Protein AF-A0A8T7EKP9-F1 (afdb_monomer_lite)

Sequence (252 aa):
MTDEQGCKALISRLTRRPFIAFDILFAANFPETIFYLAELNAEDYDANQAALTSTCGVSITLDRETRTYYGNNAMSHVAGHVGQITADQQAQYEALGYSAGDLIGQGGVERMFERALAGTPERTLRITEPGGVVLREFSSIGGSAPTPVQMTIDRELQLVVAQAMADAYDFAYPTWGSRRFPAMARRSYWMSKPAKSSRWSAFRCSTHCCSTRPRLSRRAASSRFSRSAPTRANRSSTMPHSHGIRRDRCTS

Foldseek 3Di:
DAALLLLLVLVCVQLVAFSVVSVVVPVVDDPPDDDDRDDGDPVSCVVCVVVCCRHVVDDDDDDDPADDDPLNCLCCQAQPGKDFQDPVRQVVVVVQVDDRGDIAGPHHPRNVCRCQQVWFDKDWDFDADPVRDTPDTDDIDDTGDRHDDDDPDDPVVSSVVSSVVSVVLNVCCVPPSPPDDDDPDPPDDDDDDDDDDDDDDDDDDDDDDDDDDDDDDDDDDDDDDDDDDDDDDDDDDDDDDDDDDDDDDDDD

Radius of gyration: 33.34 Å; chains: 1; bounding box: 57×78×110 Å

Structure (mmCIF, N/CA/C/O backbone):
data_AF-A0A8T7EKP9-F1
#
_entry.id   AF-A0A8T7EKP9-F1
#
loop_
_atom_site.group_PDB
_atom_site.id
_atom_site.type_symbol
_atom_site.label_atom_id
_atom_site.label_alt_id
_atom_site.label_comp_id
_atom_site.label_asym_id
_atom_site.label_entity_id
_atom_site.label_seq_id
_atom_site.pdbx_PDB_ins_code
_atom_site.Cartn_x
_atom_site.Cartn_y
_atom_site.Cartn_z
_atom_site.occupancy
_atom_site.B_iso_or_equiv
_atom_site.auth_seq_id
_atom_site.auth_comp_id
_atom_site.auth_asym_id
_atom_site.auth_atom_id
_atom_site.pdbx_PDB_model_num
ATOM 1 N N . MET A 1 1 ? 31.081 4.960 -4.971 1.00 48.06 1 MET A N 1
ATOM 2 C CA . MET A 1 1 ? 30.413 5.894 -5.900 1.00 48.06 1 MET A CA 1
ATOM 3 C C . MET A 1 1 ? 29.107 5.225 -6.266 1.00 48.06 1 MET A C 1
ATOM 5 O O . MET A 1 1 ? 29.167 4.126 -6.799 1.00 48.06 1 MET A O 1
ATOM 9 N N . THR A 1 2 ? 27.972 5.776 -5.848 1.00 69.00 2 THR A N 1
ATOM 10 C CA . THR A 1 2 ? 26.657 5.222 -6.191 1.00 69.00 2 THR A CA 1
ATOM 11 C C . THR A 1 2 ? 26.423 5.406 -7.689 1.00 69.00 2 THR A C 1
ATOM 13 O O . THR A 1 2 ? 26.731 6.460 -8.247 1.00 69.00 2 THR A O 1
ATOM 16 N N . ASP A 1 3 ? 25.952 4.358 -8.357 1.00 86.44 3 ASP A N 1
ATOM 17 C CA . ASP A 1 3 ? 25.576 4.422 -9.768 1.00 86.44 3 ASP A CA 1
ATOM 18 C C . ASP A 1 3 ? 24.118 4.878 -9.842 1.00 86.44 3 ASP A C 1
ATOM 20 O O . ASP A 1 3 ? 23.195 4.094 -9.625 1.00 86.44 3 ASP A O 1
ATOM 24 N N . GLU A 1 4 ? 23.910 6.167 -10.109 1.00 87.31 4 GLU A N 1
ATOM 25 C CA . GLU A 1 4 ? 22.573 6.760 -10.175 1.00 87.31 4 GLU A CA 1
ATOM 26 C C . GLU A 1 4 ? 21.709 6.104 -11.262 1.00 87.31 4 GLU A C 1
ATOM 28 O O . GLU A 1 4 ? 20.530 5.837 -11.030 1.00 87.31 4 GLU A O 1
ATOM 33 N N . GLN A 1 5 ? 22.277 5.802 -12.435 1.00 90.19 5 GLN A N 1
ATOM 34 C CA . GLN A 1 5 ? 21.515 5.176 -13.518 1.00 90.19 5 GLN A CA 1
ATOM 35 C C . GLN A 1 5 ? 21.163 3.729 -13.181 1.00 90.19 5 GLN A C 1
ATOM 37 O O . GLN A 1 5 ? 20.004 3.334 -13.336 1.00 90.19 5 GLN A O 1
ATOM 42 N N . GLY A 1 6 ? 22.126 2.968 -12.658 1.00 90.69 6 GLY A N 1
ATOM 43 C CA . GLY A 1 6 ? 21.891 1.617 -12.155 1.00 90.69 6 GLY A CA 1
ATOM 44 C C . GLY A 1 6 ? 20.865 1.594 -11.025 1.00 90.69 6 GLY A C 1
ATOM 45 O O . GLY A 1 6 ? 20.000 0.719 -10.998 1.00 90.69 6 GLY A O 1
ATOM 46 N N . CYS A 1 7 ? 20.887 2.590 -10.140 1.00 91.81 7 CYS A N 1
ATOM 47 C CA . CYS A 1 7 ? 19.917 2.716 -9.062 1.00 91.81 7 CYS A CA 1
ATOM 48 C C . CYS A 1 7 ? 18.505 3.003 -9.585 1.00 91.81 7 CYS A C 1
ATOM 50 O O . CYS A 1 7 ? 17.554 2.309 -9.216 1.00 91.81 7 CYS A O 1
ATOM 52 N N . LYS A 1 8 ? 18.358 3.982 -10.489 1.00 92.44 8 LYS A N 1
ATOM 53 C CA . LYS A 1 8 ? 17.073 4.298 -11.133 1.00 92.44 8 LYS A CA 1
ATOM 54 C C . LYS A 1 8 ? 16.508 3.077 -11.861 1.00 92.44 8 LYS A C 1
ATOM 56 O O . LYS A 1 8 ? 15.321 2.796 -11.729 1.00 92.44 8 LYS A O 1
ATOM 61 N N . ALA A 1 9 ? 17.347 2.320 -12.570 1.00 91.31 9 ALA A N 1
ATOM 62 C CA . ALA A 1 9 ? 16.937 1.098 -13.261 1.00 91.31 9 ALA A CA 1
ATOM 63 C C . ALA A 1 9 ? 16.511 -0.008 -12.280 1.00 91.31 9 ALA A C 1
ATOM 65 O O . ALA A 1 9 ? 15.468 -0.637 -12.470 1.00 91.31 9 ALA A O 1
ATOM 66 N N . LEU A 1 10 ? 17.280 -0.214 -11.205 1.00 91.62 10 LEU A N 1
ATOM 67 C CA . LEU A 1 10 ? 16.968 -1.187 -10.161 1.00 91.62 10 LEU A CA 1
ATOM 68 C C . LEU A 1 10 ? 15.619 -0.878 -9.507 1.00 91.62 10 LEU A C 1
ATOM 70 O O . LEU A 1 10 ? 14.745 -1.741 -9.467 1.00 91.62 10 LEU A O 1
ATOM 74 N N . ILE A 1 11 ? 15.428 0.354 -9.038 1.00 90.50 11 ILE A N 1
ATOM 75 C CA . ILE A 1 11 ? 14.198 0.768 -8.359 1.00 90.50 11 ILE A CA 1
ATOM 76 C C . ILE A 1 11 ? 13.022 0.818 -9.336 1.00 90.50 11 ILE A C 1
ATOM 78 O O . ILE A 1 11 ? 11.920 0.432 -8.957 1.00 90.50 11 ILE A O 1
ATOM 82 N N . SER A 1 12 ? 13.227 1.216 -10.593 1.00 89.50 12 SER A N 1
AT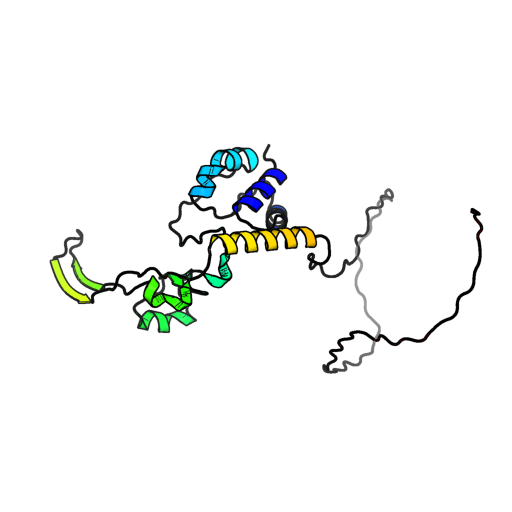OM 83 C CA . SER A 1 12 ? 12.185 1.155 -11.624 1.00 89.50 12 SER A CA 1
ATOM 84 C C . SER A 1 12 ? 11.659 -0.266 -11.807 1.00 89.50 12 SER A C 1
ATOM 86 O O . SER A 1 12 ? 10.450 -0.483 -11.711 1.00 89.50 12 SER A O 1
ATOM 88 N N . ARG A 1 13 ? 12.556 -1.250 -11.930 1.00 87.75 13 ARG A N 1
ATOM 89 C CA . ARG A 1 13 ? 12.186 -2.668 -11.997 1.00 87.75 13 ARG A CA 1
ATOM 90 C C . ARG A 1 13 ? 11.475 -3.137 -10.728 1.00 87.75 13 ARG A C 1
ATOM 92 O O . ARG A 1 13 ? 10.425 -3.766 -10.819 1.00 87.75 13 ARG A O 1
ATOM 99 N N . LEU A 1 14 ? 12.040 -2.842 -9.556 1.00 87.75 14 LEU A N 1
ATOM 100 C CA . LEU A 1 14 ? 11.495 -3.314 -8.281 1.00 87.75 14 LEU A CA 1
ATOM 101 C C . LEU A 1 14 ? 10.135 -2.700 -7.979 1.00 87.75 14 LEU A C 1
ATOM 103 O O . LEU A 1 14 ? 9.242 -3.405 -7.550 1.00 87.75 14 LEU A O 1
ATOM 107 N N . THR A 1 15 ? 9.928 -1.421 -8.263 1.00 85.56 15 THR A N 1
ATOM 108 C CA . THR A 1 15 ? 8.669 -0.725 -7.955 1.00 85.56 15 THR A CA 1
ATOM 109 C C . THR A 1 15 ? 7.667 -0.747 -9.107 1.00 85.56 15 THR A C 1
ATOM 111 O O . THR A 1 15 ? 6.564 -0.228 -8.951 1.00 85.56 15 THR A O 1
ATOM 114 N N . ARG A 1 16 ? 8.036 -1.302 -10.273 1.00 82.75 16 ARG A N 1
ATOM 115 C CA . ARG A 1 16 ? 7.260 -1.236 -11.528 1.00 82.75 16 ARG A CA 1
ATOM 116 C C . ARG A 1 16 ? 6.795 0.184 -11.879 1.00 82.75 16 ARG A C 1
ATOM 118 O O . ARG A 1 16 ? 5.757 0.383 -12.507 1.00 82.75 16 ARG A O 1
ATOM 125 N N . ARG A 1 17 ? 7.555 1.190 -11.444 1.00 85.06 17 ARG A N 1
ATOM 126 C CA . ARG A 1 17 ? 7.326 2.594 -11.784 1.00 85.06 17 ARG A CA 1
ATOM 127 C C . ARG A 1 17 ? 8.210 2.956 -12.975 1.00 85.06 17 ARG A C 1
ATOM 129 O O . ARG A 1 17 ? 9.356 2.499 -13.033 1.00 85.06 17 ARG A O 1
ATOM 136 N N . PRO A 1 18 ? 7.705 3.791 -13.896 1.00 85.88 18 PRO A N 1
ATOM 137 C CA . PRO A 1 18 ? 8.426 4.126 -15.114 1.00 85.88 18 PRO A CA 1
ATOM 138 C C . PRO A 1 18 ? 9.753 4.803 -14.769 1.00 85.88 18 PRO A C 1
ATOM 140 O O . PRO A 1 18 ? 9.811 5.607 -13.829 1.00 85.88 18 PRO A O 1
ATOM 143 N N . PHE A 1 19 ? 10.813 4.497 -15.517 1.00 88.69 19 PHE A N 1
ATOM 144 C CA . PHE A 1 19 ? 12.166 4.992 -15.224 1.00 88.69 19 PHE A CA 1
ATOM 145 C C . PHE A 1 19 ? 12.191 6.523 -15.106 1.00 88.69 19 PHE A C 1
ATOM 147 O O . PHE A 1 19 ? 12.825 7.091 -14.213 1.00 88.69 19 PHE A O 1
ATOM 154 N N . ILE A 1 20 ? 11.414 7.201 -15.956 1.00 85.81 20 ILE A N 1
ATOM 155 C CA . ILE A 1 20 ? 11.300 8.662 -15.962 1.00 85.81 20 ILE A CA 1
ATOM 156 C C . ILE A 1 20 ? 10.774 9.241 -14.640 1.00 85.81 20 ILE A C 1
ATOM 158 O O . ILE A 1 20 ? 11.135 10.359 -14.278 1.00 85.81 20 ILE A O 1
ATOM 162 N N . ALA A 1 21 ? 9.954 8.503 -13.884 1.00 86.94 21 ALA A N 1
ATOM 163 C CA . ALA A 1 21 ? 9.473 8.978 -12.589 1.00 86.94 21 ALA A CA 1
ATOM 164 C C . ALA A 1 21 ? 10.632 9.171 -11.602 1.00 86.94 21 ALA A C 1
ATOM 166 O O . ALA A 1 21 ? 10.624 10.132 -10.833 1.00 86.94 21 ALA A O 1
ATOM 167 N N . PHE A 1 22 ? 11.638 8.294 -11.653 1.00 90.38 22 PHE A N 1
ATOM 168 C CA . PHE A 1 22 ? 12.841 8.427 -10.836 1.00 90.38 22 PHE A CA 1
ATOM 169 C C . PHE A 1 22 ? 13.795 9.470 -11.395 1.00 90.38 22 PHE A C 1
ATOM 171 O O . PHE A 1 22 ? 14.451 10.157 -10.623 1.00 90.38 22 PHE A O 1
ATOM 178 N N . ASP A 1 23 ? 13.832 9.667 -12.710 1.00 89.19 23 ASP A N 1
ATOM 179 C CA . ASP A 1 23 ? 14.615 10.761 -13.279 1.00 89.19 23 ASP A CA 1
ATOM 180 C C . ASP A 1 23 ? 14.115 12.132 -12.800 1.00 89.19 23 ASP A C 1
ATOM 182 O O . ASP A 1 23 ? 14.897 12.950 -12.321 1.00 89.19 23 ASP A O 1
ATOM 186 N N . ILE A 1 24 ? 12.795 12.341 -12.817 1.00 88.94 24 ILE A N 1
ATOM 187 C CA . ILE A 1 24 ? 12.165 13.558 -12.287 1.00 88.94 24 ILE A CA 1
ATOM 188 C C . ILE A 1 24 ? 12.397 13.681 -10.777 1.00 88.94 24 ILE A C 1
ATOM 190 O O . ILE A 1 24 ? 12.713 14.770 -10.302 1.00 88.94 24 ILE A O 1
ATOM 194 N N . LEU A 1 25 ? 12.250 12.583 -10.027 1.00 89.88 25 LEU A N 1
ATOM 195 C CA . LEU A 1 25 ? 12.446 12.583 -8.577 1.00 89.88 25 LEU A CA 1
ATOM 196 C C . LEU A 1 25 ? 13.873 12.997 -8.199 1.00 89.88 25 LEU A C 1
ATOM 198 O O . LEU A 1 25 ? 14.046 13.856 -7.340 1.00 89.88 25 LEU A O 1
ATOM 202 N N . PHE A 1 26 ? 14.884 12.424 -8.852 1.00 89.56 26 PHE A N 1
ATOM 203 C CA . PHE A 1 26 ? 16.284 12.763 -8.592 1.00 89.56 26 PHE A CA 1
ATOM 204 C C . PHE A 1 26 ? 16.611 14.183 -9.061 1.00 89.56 26 PHE A C 1
ATOM 206 O O . PHE A 1 26 ? 17.263 14.917 -8.333 1.00 89.56 26 PHE A O 1
ATOM 213 N N . ALA A 1 27 ? 16.098 14.619 -10.217 1.00 89.81 27 ALA A N 1
ATOM 214 C CA . ALA A 1 27 ? 16.312 15.982 -10.708 1.00 89.81 27 ALA A CA 1
ATOM 215 C C . ALA A 1 27 ? 15.674 17.068 -9.818 1.00 89.81 27 ALA A C 1
ATOM 217 O O . ALA A 1 27 ? 16.088 18.226 -9.869 1.00 89.81 27 ALA A O 1
ATOM 218 N N . ALA A 1 28 ? 14.656 16.714 -9.028 1.00 90.75 28 ALA A N 1
ATOM 219 C CA . ALA A 1 28 ? 13.989 17.623 -8.101 1.00 90.75 28 ALA A CA 1
ATOM 220 C C . ALA A 1 28 ? 14.715 17.779 -6.751 1.00 90.75 28 ALA A C 1
ATOM 222 O O . ALA A 1 28 ? 14.351 18.667 -5.981 1.00 90.75 28 ALA A O 1
ATOM 223 N N . ASN A 1 29 ? 15.712 16.940 -6.453 1.00 88.50 29 ASN A N 1
ATOM 224 C CA . ASN A 1 29 ? 16.423 16.923 -5.176 1.00 88.50 29 ASN A CA 1
ATOM 225 C C . ASN A 1 29 ? 17.923 17.177 -5.380 1.00 88.50 29 ASN A C 1
ATOM 227 O O . ASN A 1 29 ? 18.487 16.852 -6.423 1.00 88.50 29 ASN A O 1
ATOM 231 N N . PHE A 1 30 ? 18.587 17.763 -4.381 1.00 85.94 30 PHE A N 1
ATOM 232 C CA . PHE A 1 30 ? 20.041 17.923 -4.431 1.00 85.94 30 PHE A CA 1
ATOM 233 C C . PHE A 1 30 ? 20.748 16.592 -4.121 1.00 85.94 30 PHE A C 1
ATOM 235 O O . PHE A 1 30 ? 20.210 15.803 -3.341 1.00 85.94 30 PHE A O 1
ATOM 242 N N . PRO A 1 31 ? 21.957 16.347 -4.663 1.00 79.56 31 PRO A N 1
ATOM 243 C CA . PRO A 1 31 ? 22.688 15.088 -4.469 1.00 79.56 31 PRO A CA 1
ATOM 244 C C . PRO A 1 31 ? 22.949 14.718 -3.001 1.00 79.56 31 PRO A C 1
ATOM 246 O O . PRO A 1 31 ? 23.005 13.544 -2.654 1.00 79.56 31 PRO A O 1
ATOM 249 N N . GLU A 1 32 ? 23.111 15.716 -2.137 1.00 81.88 32 GLU A N 1
ATOM 250 C CA . GLU A 1 32 ? 23.332 15.567 -0.697 1.00 81.88 32 GLU A CA 1
ATOM 251 C C . GLU A 1 32 ? 22.043 15.417 0.130 1.00 81.88 32 GLU A C 1
ATOM 253 O O . GLU A 1 32 ? 22.104 15.209 1.343 1.00 81.88 32 GLU A O 1
ATOM 258 N N . THR A 1 33 ? 20.867 15.540 -0.492 1.00 84.25 33 THR A N 1
ATOM 259 C CA . THR A 1 33 ? 19.582 15.446 0.212 1.00 84.25 33 THR A CA 1
ATOM 260 C C . THR A 1 33 ? 19.204 13.986 0.430 1.00 84.25 33 THR A C 1
ATOM 262 O O . THR A 1 33 ? 19.111 13.212 -0.518 1.00 84.25 33 THR A O 1
ATOM 265 N N . ILE A 1 34 ? 18.902 13.618 1.676 1.00 83.50 34 ILE A N 1
ATOM 266 C CA . ILE A 1 34 ? 18.213 12.359 1.972 1.00 83.50 34 ILE A CA 1
ATOM 267 C C . ILE A 1 34 ? 16.727 12.582 1.686 1.00 83.50 34 ILE A C 1
ATOM 269 O O . ILE A 1 34 ? 16.085 13.408 2.335 1.00 83.50 34 ILE A O 1
ATOM 273 N N . PHE A 1 35 ? 16.179 11.856 0.716 1.00 85.19 35 PHE A N 1
ATOM 274 C CA . PHE A 1 35 ? 14.764 11.927 0.360 1.00 85.19 35 PHE A CA 1
ATOM 275 C C . PHE A 1 35 ? 14.145 10.533 0.276 1.00 85.19 35 PHE A C 1
ATOM 277 O O . PHE A 1 35 ? 14.827 9.521 0.115 1.00 85.19 35 PHE A O 1
ATOM 284 N N . TYR A 1 36 ? 12.819 10.489 0.387 1.00 85.69 36 TYR A N 1
ATOM 285 C CA . TYR A 1 36 ? 12.064 9.255 0.233 1.00 85.69 36 TYR A CA 1
ATOM 286 C C . TYR A 1 36 ? 12.097 8.790 -1.228 1.00 85.69 36 TYR A C 1
ATOM 288 O O . TYR A 1 36 ? 11.670 9.510 -2.133 1.00 85.69 36 TYR A O 1
ATOM 296 N N . LEU A 1 37 ? 12.589 7.572 -1.446 1.00 85.38 37 LEU A N 1
ATOM 297 C CA . LEU A 1 37 ? 12.771 7.004 -2.778 1.00 85.38 37 LEU A CA 1
ATOM 298 C C . LEU A 1 37 ? 11.550 6.191 -3.229 1.00 85.38 37 LEU A C 1
ATOM 300 O O . LEU A 1 37 ? 10.941 6.481 -4.265 1.00 85.38 37 LEU A O 1
ATOM 304 N N . ALA A 1 38 ? 11.202 5.167 -2.451 1.00 82.81 38 ALA A N 1
ATOM 305 C CA . ALA A 1 38 ? 10.062 4.292 -2.682 1.00 82.81 38 ALA A CA 1
ATOM 306 C C . ALA A 1 38 ? 9.793 3.405 -1.459 1.00 82.81 38 ALA A C 1
ATOM 308 O O . ALA A 1 38 ? 10.672 3.197 -0.624 1.00 82.81 38 ALA A O 1
ATOM 309 N N . GLU A 1 39 ? 8.598 2.827 -1.425 1.00 80.81 39 GLU A N 1
ATOM 310 C CA . GLU A 1 39 ? 8.257 1.673 -0.600 1.00 80.81 39 GLU A CA 1
ATOM 311 C C . GLU A 1 39 ? 8.554 0.378 -1.358 1.00 80.81 39 GLU A C 1
ATOM 313 O O . GLU A 1 39 ? 8.300 0.272 -2.562 1.00 80.81 39 GLU A O 1
ATOM 318 N N . LEU A 1 40 ? 9.073 -0.606 -0.630 1.00 81.75 40 LEU A N 1
ATOM 319 C CA . LEU A 1 40 ? 9.273 -1.975 -1.086 1.00 81.75 40 LEU A CA 1
ATOM 320 C C . LEU A 1 40 ? 8.615 -2.904 -0.068 1.00 81.75 40 LEU A C 1
ATOM 322 O O . LEU A 1 40 ? 8.623 -2.617 1.128 1.00 81.75 40 LEU A O 1
ATOM 326 N N . ASN A 1 41 ? 8.045 -4.009 -0.541 1.00 78.94 41 ASN A N 1
ATOM 327 C CA . ASN A 1 41 ? 7.641 -5.076 0.369 1.00 78.94 41 ASN A CA 1
ATOM 328 C C . ASN A 1 41 ? 8.893 -5.786 0.923 1.00 78.94 41 ASN A C 1
ATOM 330 O O . ASN A 1 41 ? 9.977 -5.691 0.341 1.00 78.94 41 ASN A O 1
ATOM 334 N N . ALA A 1 42 ? 8.731 -6.486 2.048 1.00 80.50 42 ALA A N 1
ATOM 335 C CA . ALA A 1 42 ? 9.839 -7.149 2.736 1.00 80.50 42 ALA A CA 1
ATOM 336 C C . ALA A 1 42 ? 10.579 -8.145 1.827 1.00 80.50 42 ALA A C 1
ATOM 338 O O . ALA A 1 42 ? 11.801 -8.133 1.773 1.00 80.50 42 ALA A O 1
ATOM 339 N N . GLU A 1 43 ? 9.845 -8.929 1.035 1.00 83.25 43 GLU A N 1
ATOM 340 C CA . GLU A 1 43 ? 10.419 -9.926 0.125 1.00 83.25 43 GLU A CA 1
ATOM 341 C C . GLU A 1 43 ? 11.317 -9.294 -0.955 1.00 83.25 43 GLU A C 1
ATOM 343 O O . GLU A 1 43 ? 12.462 -9.709 -1.140 1.00 83.25 43 GLU A O 1
ATOM 348 N N . ASP A 1 44 ? 10.832 -8.253 -1.639 1.00 85.44 44 ASP A N 1
ATOM 349 C CA . ASP A 1 44 ? 11.584 -7.526 -2.665 1.00 85.44 44 ASP A CA 1
ATOM 350 C C . ASP A 1 44 ? 12.804 -6.816 -2.058 1.00 85.44 44 ASP A C 1
ATOM 352 O O . ASP A 1 44 ? 13.858 -6.752 -2.699 1.00 85.44 44 ASP A O 1
ATOM 356 N N . TYR A 1 45 ? 12.686 -6.290 -0.835 1.00 86.00 45 TYR A N 1
ATOM 357 C CA . TYR A 1 45 ? 13.811 -5.683 -0.128 1.00 86.00 45 TYR A CA 1
ATOM 358 C C . TYR A 1 45 ? 14.874 -6.727 0.230 1.00 86.00 45 TYR A C 1
ATOM 360 O O . TYR A 1 45 ? 16.031 -6.565 -0.165 1.00 86.00 45 TYR A O 1
ATOM 368 N N . ASP A 1 46 ? 14.486 -7.811 0.901 1.00 88.25 46 ASP A N 1
ATOM 369 C CA . ASP A 1 46 ? 15.390 -8.867 1.363 1.00 88.25 46 ASP A CA 1
ATOM 370 C C . ASP A 1 46 ? 16.129 -9.512 0.184 1.00 88.25 46 ASP A C 1
ATOM 372 O O . ASP A 1 46 ? 17.351 -9.678 0.213 1.00 88.25 46 ASP A O 1
ATOM 376 N N . ALA A 1 47 ? 15.418 -9.780 -0.916 1.00 90.88 47 ALA A N 1
ATOM 377 C CA . ALA A 1 47 ? 15.999 -10.365 -2.122 1.00 90.88 47 ALA A CA 1
ATOM 378 C C . ALA A 1 47 ? 16.985 -9.434 -2.855 1.00 90.88 47 ALA A C 1
ATOM 380 O O . ALA A 1 47 ? 17.821 -9.908 -3.627 1.00 90.88 47 ALA A O 1
ATOM 381 N N . ASN A 1 48 ? 16.902 -8.113 -2.652 1.00 91.62 48 ASN A N 1
ATOM 382 C CA . ASN A 1 48 ? 17.706 -7.126 -3.385 1.00 91.62 48 ASN A CA 1
ATOM 383 C C . ASN A 1 48 ? 18.579 -6.249 -2.470 1.00 91.62 48 ASN A C 1
ATOM 385 O O . ASN A 1 48 ? 19.199 -5.299 -2.955 1.00 91.62 48 ASN A O 1
ATOM 389 N N . GLN A 1 49 ? 18.683 -6.567 -1.177 1.00 89.94 49 GLN A N 1
ATOM 390 C CA . GLN A 1 49 ? 19.336 -5.728 -0.168 1.00 89.94 49 GLN A CA 1
ATOM 391 C C . GLN A 1 49 ? 20.779 -5.360 -0.538 1.00 89.94 49 GLN A C 1
ATOM 393 O O . GLN A 1 49 ? 21.175 -4.195 -0.437 1.00 89.94 49 GLN A O 1
ATOM 398 N N . ALA A 1 50 ? 21.558 -6.337 -1.012 1.00 90.38 50 ALA A N 1
ATOM 399 C CA . ALA A 1 50 ? 22.942 -6.120 -1.421 1.00 90.38 50 ALA A CA 1
ATOM 400 C C . ALA A 1 50 ? 23.042 -5.089 -2.557 1.00 90.38 50 ALA A C 1
ATOM 402 O O . ALA A 1 50 ? 23.811 -4.137 -2.448 1.00 90.38 50 ALA A O 1
ATOM 403 N N . ALA A 1 51 ? 22.212 -5.230 -3.597 1.00 90.81 51 ALA A N 1
ATOM 404 C CA . ALA A 1 51 ? 22.179 -4.317 -4.738 1.00 90.81 51 ALA A CA 1
ATOM 405 C C . ALA A 1 51 ? 21.651 -2.924 -4.352 1.00 90.81 51 ALA A C 1
ATOM 407 O O . ALA A 1 51 ? 22.201 -1.911 -4.779 1.00 90.81 51 ALA A O 1
ATOM 408 N N . LEU A 1 52 ? 20.619 -2.854 -3.506 1.00 90.06 52 LEU A N 1
ATOM 409 C CA . LEU A 1 52 ? 20.085 -1.591 -2.986 1.00 90.06 52 LEU A CA 1
ATOM 410 C C . LEU A 1 52 ? 21.145 -0.824 -2.184 1.00 90.06 52 LEU A C 1
ATOM 412 O O . LEU A 1 52 ? 21.283 0.390 -2.328 1.00 90.06 52 LEU A O 1
ATOM 416 N N . THR A 1 53 ? 21.950 -1.532 -1.395 1.00 89.38 53 THR A N 1
ATOM 417 C CA . THR A 1 53 ? 23.019 -0.919 -0.601 1.00 89.38 53 THR A CA 1
ATOM 418 C C . THR A 1 53 ? 24.198 -0.505 -1.483 1.00 89.38 53 THR A C 1
ATOM 420 O O . THR A 1 53 ? 24.644 0.638 -1.415 1.00 89.38 53 THR A O 1
ATOM 423 N N . SER A 1 54 ? 24.692 -1.397 -2.348 1.00 90.00 54 SER A N 1
ATOM 424 C CA . SER A 1 54 ? 25.891 -1.142 -3.157 1.00 90.00 54 SER A CA 1
ATOM 425 C C . SER A 1 54 ? 25.668 -0.126 -4.277 1.00 90.00 54 SER A C 1
ATOM 427 O O . SER A 1 54 ? 26.563 0.662 -4.577 1.00 90.00 54 SER A O 1
ATOM 429 N N . THR A 1 55 ? 24.492 -0.153 -4.910 1.00 89.88 55 THR A N 1
ATOM 430 C CA . THR A 1 55 ? 24.186 0.653 -6.100 1.00 89.88 55 THR A CA 1
ATOM 431 C C . THR A 1 55 ? 23.499 1.960 -5.724 1.00 89.88 55 THR A C 1
ATOM 433 O O . THR A 1 55 ? 23.900 3.016 -6.213 1.00 89.88 55 THR A O 1
ATOM 436 N N . CYS A 1 56 ? 22.498 1.905 -4.838 1.00 88.06 56 CYS A N 1
ATOM 437 C CA . CYS A 1 56 ? 21.705 3.075 -4.456 1.00 88.06 56 CYS A CA 1
ATOM 438 C C . CYS A 1 56 ? 22.162 3.752 -3.155 1.00 88.06 56 CYS A C 1
ATOM 440 O O . CYS A 1 56 ? 21.795 4.901 -2.930 1.00 88.06 56 CYS A O 1
ATOM 442 N N . GLY A 1 57 ? 22.928 3.075 -2.290 1.00 85.88 57 GLY A N 1
ATOM 443 C CA . GLY A 1 57 ? 23.310 3.625 -0.984 1.00 85.88 57 GLY A CA 1
ATOM 444 C C . GLY A 1 57 ? 22.121 3.855 -0.042 1.00 85.88 57 GLY A C 1
ATOM 445 O O . GLY A 1 57 ? 22.154 4.779 0.764 1.00 85.88 57 GLY A O 1
ATOM 446 N N . VAL A 1 58 ? 21.056 3.056 -0.167 1.00 83.69 58 VAL A N 1
ATOM 447 C CA . VAL A 1 58 ? 19.815 3.224 0.610 1.00 83.69 58 VAL A CA 1
ATOM 448 C C . VAL A 1 58 ? 19.968 2.617 2.005 1.00 83.69 58 VAL A C 1
ATOM 450 O O . VAL A 1 58 ? 20.380 1.467 2.140 1.00 83.69 58 VAL A O 1
ATOM 453 N N . SER A 1 59 ? 19.568 3.362 3.036 1.00 71.31 59 SER A N 1
ATOM 454 C CA . SER A 1 59 ? 19.376 2.868 4.403 1.00 71.31 59 SER A CA 1
ATOM 455 C C . SER A 1 59 ? 17.885 2.875 4.765 1.00 71.31 59 SER A C 1
ATOM 457 O O . SER A 1 59 ? 17.168 3.837 4.478 1.00 71.31 59 SER A O 1
ATOM 459 N N . ILE A 1 60 ? 17.384 1.798 5.386 1.00 70.12 60 ILE A N 1
ATOM 460 C CA . ILE A 1 60 ? 15.999 1.775 5.883 1.00 70.12 60 ILE A CA 1
ATOM 461 C C . ILE A 1 60 ? 15.894 2.782 7.024 1.00 70.12 60 ILE A C 1
ATOM 463 O O . ILE A 1 60 ? 16.670 2.728 7.975 1.00 70.12 60 ILE A O 1
ATOM 467 N N . THR A 1 61 ? 14.929 3.694 6.935 1.00 61.00 61 THR A N 1
ATOM 468 C CA . THR A 1 61 ? 14.703 4.695 7.987 1.00 61.00 61 THR A CA 1
ATOM 469 C C . THR A 1 61 ? 13.499 4.352 8.868 1.00 61.00 61 THR A C 1
ATOM 471 O O . THR A 1 61 ? 13.473 4.758 10.024 1.00 61.00 61 THR A O 1
ATOM 474 N N . LEU A 1 62 ? 12.512 3.598 8.363 1.00 63.12 62 LEU A N 1
ATOM 475 C CA . LEU A 1 62 ? 11.239 3.352 9.048 1.00 63.12 62 LEU A CA 1
ATOM 476 C C . LEU A 1 62 ? 10.685 1.962 8.703 1.00 63.12 62 LEU A C 1
ATOM 478 O O . LEU A 1 62 ? 10.364 1.711 7.545 1.00 63.12 62 LEU A O 1
ATOM 482 N N . ASP A 1 63 ? 10.529 1.111 9.716 1.00 63.03 63 ASP A N 1
ATOM 483 C CA . ASP A 1 63 ? 9.646 -0.055 9.657 1.00 63.03 63 ASP A CA 1
ATOM 484 C C . ASP A 1 63 ? 8.239 0.407 10.062 1.00 63.03 63 ASP A C 1
ATOM 486 O O . ASP A 1 63 ? 8.058 1.038 11.110 1.00 63.03 63 ASP A O 1
ATOM 490 N N . ARG A 1 64 ? 7.256 0.218 9.183 1.00 63.09 64 ARG A N 1
ATOM 491 C CA . ARG A 1 64 ? 5.867 0.610 9.436 1.00 63.09 64 ARG A CA 1
ATOM 492 C C . ARG A 1 64 ? 4.977 -0.540 9.014 1.00 63.09 64 ARG A C 1
ATOM 494 O O . ARG A 1 64 ? 4.945 -0.895 7.840 1.00 63.09 64 ARG A O 1
ATOM 501 N N . GLU A 1 65 ? 4.190 -1.044 9.955 1.00 66.69 65 GLU A N 1
ATOM 502 C CA . GLU A 1 65 ? 3.075 -1.929 9.646 1.00 66.69 65 GLU A CA 1
ATOM 503 C C . GLU A 1 65 ? 2.001 -1.115 8.918 1.00 66.69 65 GLU A C 1
ATOM 505 O O . GLU A 1 65 ? 1.179 -0.420 9.518 1.00 66.69 65 GLU A O 1
ATOM 510 N N . THR A 1 66 ? 2.061 -1.127 7.590 1.00 75.62 66 THR A N 1
ATOM 511 C CA . THR A 1 66 ? 1.085 -0.474 6.720 1.00 75.62 66 THR A CA 1
ATOM 512 C C . THR A 1 66 ? 0.352 -1.509 5.884 1.00 75.62 66 THR A C 1
ATOM 514 O O . THR A 1 66 ? 0.808 -2.635 5.655 1.00 75.62 66 THR A O 1
ATOM 517 N N . ARG A 1 67 ? -0.827 -1.118 5.393 1.00 84.38 67 ARG A N 1
ATOM 518 C CA . ARG A 1 67 ? -1.547 -1.912 4.404 1.00 84.38 67 ARG A CA 1
ATOM 519 C C . ARG A 1 67 ? -0.661 -2.082 3.170 1.00 84.38 67 ARG A C 1
ATOM 521 O O . ARG A 1 67 ? -0.365 -1.112 2.479 1.00 84.38 67 ARG A O 1
ATOM 528 N N . THR A 1 68 ? -0.261 -3.320 2.901 1.00 81.62 68 THR A N 1
ATOM 529 C CA . THR A 1 68 ? 0.617 -3.650 1.776 1.00 81.62 68 THR A CA 1
ATOM 530 C C . THR A 1 68 ? -0.205 -4.045 0.556 1.00 81.62 68 THR A C 1
ATOM 532 O O . THR A 1 68 ? -1.062 -4.926 0.631 1.00 81.62 68 THR A O 1
ATOM 535 N N . TYR A 1 69 ? 0.095 -3.431 -0.589 1.00 83.19 69 TYR A N 1
ATOM 536 C CA . TYR A 1 69 ? -0.490 -3.801 -1.877 1.00 83.19 69 TYR A CA 1
ATOM 537 C C . TYR A 1 69 ? 0.518 -4.616 -2.676 1.00 83.19 69 TYR A C 1
ATOM 539 O O . TYR A 1 69 ? 1.558 -4.116 -3.112 1.00 83.19 69 TYR A O 1
ATOM 547 N N . TYR A 1 70 ? 0.198 -5.890 -2.884 1.00 77.44 70 TYR A N 1
ATOM 548 C CA . TYR A 1 70 ? 1.037 -6.769 -3.684 1.00 77.44 70 TYR A CA 1
ATOM 549 C C . T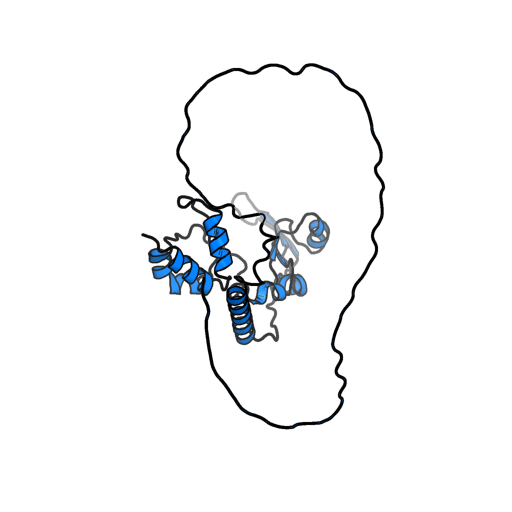YR A 1 70 ? 1.176 -6.265 -5.116 1.00 77.44 70 TYR A C 1
ATOM 551 O O . TYR A 1 70 ? 0.263 -5.676 -5.700 1.00 77.44 70 TYR A O 1
ATOM 559 N N . GLY A 1 71 ? 2.328 -6.560 -5.712 1.00 74.94 71 GLY A N 1
ATOM 560 C CA . GLY A 1 71 ? 2.525 -6.270 -7.119 1.00 74.94 71 GLY A CA 1
ATOM 561 C C . GLY A 1 71 ? 2.923 -4.828 -7.418 1.00 74.94 71 GLY A C 1
ATOM 562 O O . GLY A 1 71 ? 2.772 -4.396 -8.558 1.00 74.94 71 GLY A O 1
ATOM 563 N N . ASN A 1 72 ? 3.463 -4.098 -6.440 1.00 72.62 72 ASN A N 1
ATOM 564 C CA . ASN A 1 72 ? 3.973 -2.735 -6.617 1.00 72.62 72 ASN A CA 1
ATOM 565 C C . ASN A 1 72 ? 2.929 -1.814 -7.254 1.00 72.62 72 ASN A C 1
ATOM 567 O O . ASN A 1 72 ? 3.179 -1.137 -8.246 1.00 72.62 72 ASN A O 1
ATOM 571 N N . ASN A 1 73 ? 1.715 -1.842 -6.699 1.00 75.62 73 ASN A N 1
ATOM 572 C CA . ASN A 1 73 ? 0.591 -1.014 -7.135 1.00 75.62 73 ASN A CA 1
ATOM 573 C C . ASN A 1 73 ? 0.076 -1.290 -8.564 1.00 75.62 73 ASN A C 1
ATOM 575 O O . ASN A 1 73 ? -0.713 -0.494 -9.081 1.00 75.62 73 ASN A O 1
ATOM 579 N N . ALA A 1 74 ? 0.407 -2.444 -9.165 1.00 83.50 74 ALA A N 1
ATOM 580 C CA . ALA A 1 74 ? -0.136 -2.901 -10.457 1.00 83.50 74 ALA A CA 1
ATOM 581 C C . ALA A 1 74 ? -1.678 -2.961 -10.502 1.00 83.50 74 ALA A C 1
ATOM 583 O O . ALA A 1 74 ? -2.291 -2.921 -11.570 1.00 83.50 74 ALA A O 1
ATOM 584 N N . MET A 1 75 ? -2.313 -3.042 -9.331 1.00 87.06 75 MET A N 1
ATOM 585 C CA . MET A 1 75 ? -3.765 -3.063 -9.155 1.00 87.06 75 MET A CA 1
ATOM 586 C C . MET A 1 75 ? -4.300 -1.864 -8.376 1.00 87.06 75 MET A C 1
ATOM 588 O O . MET A 1 75 ? -5.449 -1.900 -7.955 1.00 87.06 75 MET A O 1
ATOM 592 N N . SER A 1 76 ? -3.514 -0.804 -8.183 1.00 87.56 76 SER A N 1
ATOM 593 C CA . SER A 1 76 ? -3.862 0.343 -7.322 1.00 87.56 76 SER A CA 1
ATOM 594 C C . SER A 1 76 ? -5.262 0.915 -7.558 1.00 87.56 76 SER A C 1
ATOM 596 O O . SER A 1 76 ? -5.960 1.236 -6.606 1.00 87.56 76 SER A O 1
ATOM 598 N N . HIS A 1 77 ? -5.714 0.996 -8.809 1.00 89.56 77 HIS A N 1
ATOM 599 C CA . HIS A 1 77 ? -7.060 1.483 -9.129 1.00 89.56 77 HIS A CA 1
ATOM 600 C C . HIS A 1 77 ? -8.171 0.499 -8.739 1.00 89.56 77 HIS A C 1
ATOM 602 O O . HIS A 1 77 ? -9.256 0.920 -8.347 1.00 89.56 77 HIS A O 1
ATOM 608 N N . VAL A 1 78 ? -7.907 -0.802 -8.870 1.00 92.44 78 VAL A N 1
ATOM 609 C CA . VAL A 1 78 ? -8.878 -1.863 -8.580 1.00 92.44 78 VAL A CA 1
ATOM 610 C C . VAL A 1 78 ? -8.916 -2.150 -7.086 1.00 92.44 78 VAL A C 1
ATOM 612 O O . VAL A 1 78 ? -9.978 -2.077 -6.480 1.00 92.44 78 VAL A O 1
ATOM 615 N N . ALA A 1 79 ? -7.759 -2.433 -6.487 1.00 91.69 79 ALA A N 1
ATOM 616 C CA . ALA A 1 79 ? -7.626 -2.631 -5.051 1.00 91.69 79 ALA A CA 1
ATOM 617 C C . ALA A 1 79 ? -8.066 -1.370 -4.298 1.00 91.69 79 ALA A C 1
ATOM 619 O O . ALA A 1 79 ? -8.861 -1.455 -3.369 1.00 91.69 79 ALA A O 1
ATOM 620 N N . GLY A 1 80 ? -7.648 -0.197 -4.773 1.00 92.81 80 GLY A N 1
ATOM 621 C CA . GLY A 1 80 ? -7.818 1.056 -4.061 1.00 92.81 80 GLY A CA 1
ATOM 622 C C . GLY A 1 80 ? -6.718 1.259 -3.031 1.00 92.81 80 GLY A C 1
ATOM 623 O O . GLY A 1 80 ? -5.630 0.699 -3.144 1.00 92.81 80 GLY A O 1
ATOM 624 N N . HIS A 1 81 ? -7.004 2.103 -2.046 1.00 92.12 81 HIS A N 1
ATOM 625 C CA . HIS A 1 81 ? -6.113 2.327 -0.919 1.00 92.12 81 HIS A CA 1
ATOM 626 C C . HIS A 1 81 ? -6.909 2.602 0.353 1.00 92.12 81 HIS A C 1
ATOM 628 O O . HIS A 1 81 ? -8.072 3.005 0.284 1.00 92.12 81 HIS A O 1
ATOM 634 N N . VAL A 1 82 ? -6.257 2.426 1.498 1.00 93.00 82 VAL A N 1
ATOM 635 C CA . VAL A 1 82 ? -6.744 2.866 2.804 1.00 93.00 82 VAL A CA 1
ATOM 636 C C . VAL A 1 82 ? -6.195 4.250 3.143 1.00 93.00 82 VAL A C 1
ATOM 638 O O . VAL A 1 82 ? -5.109 4.628 2.701 1.00 93.00 82 VAL A O 1
ATOM 641 N N . GLY A 1 83 ? -6.935 5.003 3.944 1.00 91.69 83 GLY A N 1
ATOM 642 C CA . GLY A 1 83 ? -6.536 6.311 4.444 1.00 91.69 83 GLY A CA 1
ATOM 643 C C . GLY A 1 83 ? -7.365 6.708 5.657 1.00 91.69 83 GLY A C 1
ATOM 644 O O . GLY A 1 83 ? -8.413 6.122 5.916 1.00 91.69 83 GLY A O 1
ATOM 645 N N . GLN A 1 84 ? -6.889 7.702 6.402 1.00 92.00 84 GLN A N 1
ATOM 646 C CA . GLN A 1 84 ? -7.612 8.221 7.563 1.00 92.00 84 GLN A CA 1
ATOM 647 C C . GLN A 1 84 ? -8.978 8.776 7.157 1.00 92.00 84 GLN A C 1
ATOM 649 O O . GLN A 1 84 ? -9.135 9.320 6.059 1.00 92.00 84 GLN A O 1
ATOM 654 N N . ILE A 1 85 ? -9.948 8.653 8.056 1.00 93.06 85 ILE A N 1
ATOM 655 C CA . ILE A 1 85 ? -11.270 9.259 7.899 1.00 93.06 85 ILE A CA 1
ATOM 656 C C . ILE A 1 85 ? -11.117 10.778 7.764 1.00 93.06 85 ILE A C 1
ATOM 658 O O . ILE A 1 85 ? -10.492 11.439 8.593 1.00 93.06 85 ILE A O 1
ATOM 662 N N . THR A 1 86 ? -11.685 11.345 6.700 1.00 91.38 86 THR A N 1
ATOM 663 C CA . THR A 1 86 ? -11.694 12.800 6.505 1.00 91.38 86 THR A CA 1
ATOM 664 C C . THR A 1 86 ? -12.802 13.457 7.330 1.00 91.38 86 THR A C 1
ATOM 666 O O . THR A 1 86 ? -13.783 12.812 7.698 1.00 91.38 86 THR A O 1
ATOM 669 N N . ALA A 1 87 ? -12.696 14.767 7.572 1.00 91.94 87 ALA A N 1
ATOM 670 C CA . ALA A 1 87 ? -13.723 15.522 8.299 1.00 91.94 87 ALA A CA 1
ATOM 671 C C . ALA A 1 87 ? -15.126 15.375 7.674 1.00 91.94 87 ALA A C 1
ATOM 673 O O . ALA A 1 87 ? -16.117 15.252 8.390 1.00 91.94 87 ALA A O 1
ATOM 674 N N . ASP A 1 88 ? -15.205 15.302 6.342 1.00 93.44 88 ASP A N 1
ATOM 675 C CA . ASP A 1 88 ? -16.468 15.124 5.616 1.00 93.44 88 ASP A CA 1
ATOM 676 C C . ASP A 1 88 ? -17.054 13.709 5.783 1.00 93.44 88 ASP A C 1
ATOM 678 O O . ASP A 1 88 ? -18.266 13.515 5.699 1.00 93.44 88 ASP A O 1
ATOM 682 N N . GLN A 1 89 ? -16.201 12.707 6.016 1.00 92.38 89 GLN A N 1
ATOM 683 C CA . GLN A 1 89 ? -16.584 11.307 6.229 1.00 92.38 89 GLN A CA 1
ATOM 684 C C . GLN A 1 89 ? -16.914 11.011 7.701 1.00 92.38 89 GLN A C 1
ATOM 686 O O . GLN A 1 89 ? -17.594 10.026 7.993 1.00 92.38 89 GLN A O 1
ATOM 691 N N . GLN A 1 90 ? -16.465 11.860 8.626 1.00 91.81 90 GLN A N 1
ATOM 692 C CA . GLN A 1 90 ? -16.460 11.585 10.060 1.00 91.81 90 GLN A CA 1
ATOM 693 C C . GLN A 1 90 ? -17.840 11.225 10.613 1.00 91.81 90 GLN A C 1
ATOM 695 O O . GLN A 1 90 ? -17.998 10.146 11.175 1.00 91.81 90 GLN A O 1
ATOM 700 N N . ALA A 1 91 ? -18.862 12.049 10.370 1.00 92.69 91 ALA A N 1
ATOM 701 C CA . ALA A 1 91 ? -20.209 11.789 10.886 1.00 92.69 91 ALA A CA 1
ATOM 702 C C . ALA A 1 91 ? -20.795 10.451 10.390 1.00 92.69 91 ALA A C 1
ATOM 704 O O . ALA A 1 91 ? -21.505 9.764 11.125 1.00 92.69 91 ALA A O 1
ATOM 705 N N . GLN A 1 92 ? -20.487 10.059 9.149 1.00 92.56 92 GLN A N 1
ATOM 706 C CA . GLN A 1 92 ? -20.949 8.794 8.578 1.00 92.56 92 GLN A CA 1
ATOM 707 C C . GLN A 1 92 ? -20.262 7.597 9.244 1.00 92.56 92 GLN A C 1
ATOM 709 O O . GLN A 1 92 ? -20.925 6.616 9.575 1.00 92.56 92 GLN A O 1
ATOM 714 N N . TYR A 1 93 ? -18.945 7.663 9.421 1.00 91.44 93 TYR A N 1
ATOM 715 C CA . TYR A 1 93 ? -18.162 6.553 9.961 1.00 91.44 93 TYR A CA 1
ATOM 716 C C . TYR A 1 93 ? -18.276 6.439 11.488 1.00 91.44 93 TYR A C 1
ATOM 718 O O . TYR A 1 93 ? -18.328 5.324 12.006 1.00 91.44 93 TYR A O 1
ATOM 726 N N . GLU A 1 94 ? -18.453 7.546 12.209 1.00 90.25 94 GLU A N 1
ATOM 727 C CA . GLU A 1 94 ? -18.784 7.532 13.641 1.00 90.25 94 GLU A CA 1
ATOM 728 C C . GLU A 1 94 ? -20.107 6.805 13.906 1.00 90.25 94 GLU A C 1
ATOM 730 O O . GLU A 1 94 ? -20.196 5.991 14.828 1.00 90.25 94 GLU A O 1
ATOM 735 N N . ALA A 1 95 ? -21.116 7.013 13.053 1.00 88.50 95 ALA A N 1
ATOM 736 C CA . ALA A 1 95 ? -22.384 6.287 13.135 1.00 88.50 95 ALA A CA 1
ATOM 737 C C . ALA A 1 95 ? -22.231 4.773 12.883 1.00 88.50 95 ALA A C 1
ATOM 739 O O . ALA A 1 95 ? -23.064 3.984 13.327 1.00 88.50 95 ALA A O 1
ATOM 740 N N . LEU A 1 96 ? -21.162 4.360 12.195 1.00 86.69 96 LEU A N 1
ATOM 741 C CA . LEU A 1 96 ? -20.801 2.959 11.959 1.00 86.69 96 LEU A CA 1
ATOM 742 C C . LEU A 1 96 ? -19.865 2.391 13.041 1.00 86.69 96 LEU A C 1
ATOM 744 O O . LEU A 1 96 ? -19.514 1.214 12.977 1.00 86.69 96 LEU A O 1
ATOM 748 N N . GLY A 1 97 ? -19.492 3.196 14.041 1.00 86.56 97 GLY A N 1
ATOM 749 C CA . GLY A 1 97 ? -18.675 2.780 15.182 1.00 86.56 97 GLY A CA 1
ATOM 750 C C . GLY A 1 97 ? -17.172 3.027 15.039 1.00 86.56 97 GLY A C 1
ATOM 751 O O . GLY A 1 97 ? -16.425 2.604 15.922 1.00 86.56 97 GLY A O 1
ATOM 752 N N . TYR A 1 98 ? -16.737 3.716 13.982 1.00 89.19 98 TYR A N 1
ATOM 753 C CA . TYR A 1 98 ? -15.336 4.082 13.772 1.00 89.19 98 TYR A CA 1
ATOM 754 C C . TYR A 1 98 ? -14.946 5.311 14.600 1.00 89.19 98 TYR A C 1
ATOM 756 O O . TYR A 1 98 ? -15.781 6.145 14.960 1.00 89.19 98 TYR A O 1
ATOM 764 N N . SER A 1 99 ? -13.654 5.431 14.875 1.00 87.31 99 SER A N 1
ATOM 765 C CA . SER A 1 99 ? -13.019 6.586 15.511 1.00 87.31 99 SER A CA 1
ATOM 766 C C . SER A 1 99 ? -12.331 7.457 14.459 1.00 87.31 99 SER A C 1
ATOM 768 O O . SER A 1 99 ? -11.859 6.952 13.450 1.00 87.31 99 SER A O 1
ATOM 770 N N . ALA A 1 100 ? -12.194 8.764 14.700 1.00 83.31 100 ALA A N 1
ATOM 771 C CA . ALA A 1 100 ? -11.630 9.708 13.722 1.00 83.31 100 ALA A CA 1
ATOM 772 C C . ALA A 1 100 ? -10.188 9.395 13.247 1.00 83.31 100 ALA A C 1
ATOM 774 O O . ALA A 1 100 ? -9.755 9.913 12.223 1.00 83.31 100 ALA A O 1
ATOM 775 N N . GLY A 1 101 ? -9.437 8.564 13.981 1.00 84.44 101 GLY A N 1
ATOM 776 C CA . GLY A 1 101 ? -8.088 8.122 13.607 1.00 84.44 101 GLY A CA 1
ATOM 777 C C . GLY A 1 101 ? -8.035 6.815 12.811 1.00 84.44 101 GLY A C 1
ATOM 778 O O . GLY A 1 101 ? -6.945 6.418 12.395 1.00 84.44 101 GLY A O 1
ATOM 779 N N . ASP A 1 102 ? -9.172 6.148 12.613 1.00 88.06 102 ASP A N 1
ATOM 780 C CA . ASP A 1 102 ? -9.211 4.836 11.976 1.00 88.06 102 ASP A CA 1
ATOM 781 C C . ASP A 1 102 ? -8.900 4.945 10.477 1.00 88.06 102 ASP A C 1
ATOM 783 O O . ASP A 1 102 ? -9.235 5.925 9.800 1.00 88.06 102 ASP A O 1
ATOM 787 N N . LEU A 1 103 ? -8.224 3.919 9.960 1.00 90.44 103 LEU A N 1
ATOM 788 C CA . LEU A 1 103 ? -7.945 3.778 8.537 1.00 90.44 103 LEU A CA 1
ATOM 789 C C . LEU A 1 103 ? -9.112 3.056 7.872 1.00 90.44 103 LEU A C 1
ATOM 791 O O . LEU A 1 103 ? -9.454 1.949 8.271 1.00 90.44 103 LEU A O 1
ATOM 795 N N . ILE A 1 104 ? -9.662 3.674 6.832 1.00 93.62 104 ILE A N 1
ATOM 796 C CA . ILE A 1 104 ? -10.756 3.130 6.028 1.00 93.62 104 ILE A CA 1
ATOM 797 C C . ILE A 1 104 ? -10.348 3.054 4.560 1.00 93.62 104 ILE A C 1
ATOM 799 O O . ILE A 1 104 ? -9.508 3.827 4.088 1.00 93.62 104 ILE A O 1
ATOM 803 N N . GLY A 1 105 ? -10.973 2.167 3.801 1.00 94.31 105 GLY A N 1
ATOM 804 C CA . GLY A 1 105 ? -10.886 2.117 2.353 1.00 94.31 105 GLY A CA 1
ATOM 805 C C . GLY A 1 105 ? -11.400 3.405 1.710 1.00 94.31 105 GLY A C 1
ATOM 806 O O . GLY A 1 105 ? -12.583 3.738 1.773 1.00 94.31 105 GLY A O 1
ATOM 807 N N . GLN A 1 106 ? -10.510 4.123 1.031 1.00 94.75 106 GLN A N 1
ATOM 808 C CA . GLN A 1 106 ? -10.810 5.380 0.341 1.00 94.75 106 GLN A CA 1
ATOM 809 C C . GLN A 1 106 ? -11.214 5.164 -1.125 1.00 94.75 106 GLN A C 1
ATOM 811 O O . GLN A 1 106 ? -11.934 5.975 -1.716 1.00 94.75 106 GLN A O 1
ATOM 816 N N . GLY A 1 107 ? -10.816 4.038 -1.722 1.00 94.75 107 GLY A N 1
ATOM 817 C CA . GLY A 1 107 ? -11.182 3.689 -3.093 1.00 94.75 107 GLY A CA 1
ATOM 818 C C . GLY A 1 107 ? -11.190 2.190 -3.360 1.00 94.75 107 GLY A C 1
ATOM 819 O O . GLY A 1 107 ? -10.851 1.397 -2.487 1.00 94.75 107 GLY A O 1
ATOM 820 N N . GLY A 1 108 ? -11.568 1.826 -4.587 1.00 94.81 108 GLY A N 1
ATOM 821 C CA . GLY A 1 108 ? -11.510 0.454 -5.091 1.00 94.81 108 GLY A CA 1
ATOM 822 C C . GLY A 1 108 ? -12.263 -0.567 -4.233 1.00 94.81 108 GLY A C 1
ATOM 823 O O . GLY A 1 108 ? -13.304 -0.275 -3.639 1.00 94.81 108 GLY A O 1
ATOM 824 N N . VAL A 1 109 ? -11.708 -1.773 -4.194 1.00 95.38 109 VAL A N 1
ATOM 825 C CA . VAL A 1 109 ? -12.165 -2.915 -3.394 1.00 95.38 109 VAL A CA 1
ATOM 826 C C . VAL A 1 109 ? -12.097 -2.614 -1.899 1.00 95.38 109 VAL A C 1
ATOM 828 O O . VAL A 1 109 ? -13.039 -2.986 -1.203 1.00 95.38 109 VAL A O 1
ATOM 831 N N . GLU A 1 110 ? -11.065 -1.902 -1.427 1.00 95.31 110 GLU A N 1
ATOM 832 C CA . GLU A 1 110 ? -10.948 -1.501 -0.014 1.00 95.31 110 GLU A CA 1
ATOM 833 C C . GLU A 1 110 ? -12.209 -0.743 0.427 1.00 95.31 110 GLU A C 1
ATOM 835 O O . GLU A 1 110 ? -12.887 -1.147 1.364 1.00 95.31 110 GLU A O 1
ATOM 840 N N . ARG A 1 111 ? -12.613 0.296 -0.319 1.00 95.31 111 ARG A N 1
ATOM 841 C CA . ARG A 1 111 ? -13.828 1.063 0.004 1.00 95.31 111 ARG A CA 1
ATOM 842 C C . ARG A 1 111 ? -15.107 0.255 -0.189 1.00 95.31 111 ARG A C 1
ATOM 844 O O . ARG A 1 111 ? -16.042 0.378 0.599 1.00 95.31 111 ARG A O 1
ATOM 851 N N . MET A 1 112 ? -15.190 -0.516 -1.273 1.00 95.75 112 MET A N 1
ATOM 852 C CA . MET A 1 112 ? -16.410 -1.242 -1.632 1.00 95.75 112 MET A CA 1
ATOM 853 C C . MET A 1 112 ? -16.751 -2.338 -0.618 1.00 95.75 112 MET A C 1
ATOM 855 O O . MET A 1 112 ? -17.927 -2.563 -0.335 1.00 95.75 112 MET A O 1
ATOM 859 N N . PHE A 1 113 ? -15.735 -2.997 -0.062 1.00 95.81 113 PHE A N 1
ATOM 860 C CA . PHE A 1 113 ? -15.894 -4.074 0.910 1.00 95.81 113 PHE A CA 1
ATOM 861 C C . PHE A 1 113 ? -15.433 -3.695 2.318 1.00 95.81 113 PHE A C 1
ATOM 863 O O . PHE A 1 113 ? -15.215 -4.587 3.135 1.00 95.81 113 PHE A O 1
ATOM 870 N N . GLU A 1 114 ? -15.365 -2.399 2.632 1.00 93.88 114 GLU A N 1
ATOM 871 C CA . GLU A 1 114 ? -14.897 -1.878 3.922 1.00 93.88 114 GLU A CA 1
ATOM 872 C C . GLU A 1 114 ? -15.526 -2.612 5.109 1.00 93.88 114 GLU A C 1
ATOM 874 O O . GLU A 1 114 ? -14.834 -3.115 5.980 1.00 93.88 114 GLU A O 1
ATOM 879 N N . ARG A 1 115 ? -16.853 -2.788 5.104 1.00 90.50 115 ARG A N 1
ATOM 880 C CA . ARG A 1 115 ? -17.565 -3.465 6.197 1.00 90.50 115 ARG A CA 1
ATOM 881 C C . ARG A 1 115 ? -17.136 -4.924 6.399 1.00 90.50 115 ARG A C 1
ATOM 883 O O . ARG A 1 115 ? -17.138 -5.402 7.526 1.00 90.50 115 ARG A O 1
ATOM 890 N N . ALA A 1 116 ? -16.820 -5.640 5.321 1.00 93.06 116 ALA A N 1
ATOM 891 C CA . ALA A 1 116 ? -16.343 -7.018 5.417 1.00 93.06 116 ALA A CA 1
ATOM 892 C C . ALA A 1 116 ? -14.871 -7.056 5.848 1.00 93.06 116 ALA A C 1
ATOM 894 O O . ALA A 1 116 ? -14.503 -7.865 6.694 1.00 93.06 116 ALA A O 1
ATOM 895 N N . LEU A 1 117 ? -14.052 -6.159 5.294 1.00 93.88 117 LEU A N 1
ATOM 896 C CA . LEU A 1 117 ? -12.611 -6.095 5.529 1.00 93.88 117 LEU A CA 1
ATOM 897 C C . LEU A 1 117 ? -12.256 -5.575 6.927 1.00 93.88 117 LEU A C 1
ATOM 899 O O . LEU A 1 117 ? -11.324 -6.092 7.531 1.00 93.88 117 LEU A O 1
ATOM 903 N N . ALA A 1 118 ? -12.990 -4.597 7.451 1.00 90.81 118 ALA A N 1
ATOM 904 C CA . ALA A 1 118 ? -12.788 -4.048 8.791 1.00 90.81 118 ALA A CA 1
ATOM 905 C C . ALA A 1 118 ? -13.489 -4.876 9.880 1.00 90.81 118 ALA A C 1
ATOM 907 O O . ALA A 1 118 ? -13.077 -4.855 11.040 1.00 90.81 118 ALA A O 1
ATOM 908 N N . GLY A 1 119 ? -14.546 -5.611 9.518 1.00 89.06 119 GLY A N 1
ATOM 909 C CA . GLY A 1 119 ? -15.436 -6.233 10.491 1.00 89.06 119 GLY A CA 1
ATOM 910 C C . GLY A 1 119 ? -16.179 -5.175 11.311 1.00 89.06 119 GLY A C 1
ATOM 911 O O . GLY A 1 119 ? -16.554 -4.115 10.803 1.00 89.06 119 GLY A O 1
ATOM 912 N N . THR A 1 120 ? -16.408 -5.456 12.591 1.00 84.38 120 THR A N 1
ATOM 913 C CA . THR A 1 120 ? -16.963 -4.477 13.536 1.00 84.38 120 THR A CA 1
ATOM 914 C C . THR A 1 120 ? -16.191 -4.526 14.849 1.00 84.38 120 THR A C 1
ATOM 916 O O . THR A 1 120 ? -15.957 -5.624 15.358 1.00 84.38 120 THR A O 1
ATOM 919 N N . PRO A 1 121 ? -15.812 -3.375 15.428 1.00 81.12 121 PRO A N 1
ATOM 920 C CA . PRO A 1 121 ? -15.035 -3.352 16.659 1.00 81.12 121 PRO A CA 1
ATOM 921 C C . PRO A 1 121 ? -15.847 -3.890 17.842 1.00 81.12 121 PRO A C 1
ATOM 923 O O . PRO A 1 121 ? -17.024 -3.563 18.001 1.00 81.12 121 PRO A O 1
ATOM 926 N N . GLU A 1 122 ? -15.199 -4.684 18.695 1.00 84.19 122 GLU A N 1
ATOM 927 C CA . GLU A 1 122 ? -15.726 -5.022 20.018 1.00 84.19 122 GLU A CA 1
ATOM 928 C C . GLU A 1 122 ? -15.523 -3.833 20.964 1.00 84.19 122 GLU A C 1
ATOM 930 O O . GLU A 1 122 ? -14.481 -3.170 20.941 1.00 84.19 122 GLU A O 1
ATOM 935 N N . ARG A 1 123 ? -16.521 -3.536 21.799 1.00 83.69 123 ARG A N 1
ATOM 936 C CA . ARG A 1 123 ? -16.451 -2.441 22.773 1.00 83.69 123 ARG A CA 1
ATOM 937 C C . ARG A 1 123 ? -16.838 -2.922 24.156 1.00 83.69 123 ARG A C 1
ATOM 939 O O . ARG A 1 123 ? -17.979 -3.313 24.366 1.00 83.69 123 ARG A O 1
ATOM 946 N N . THR A 1 124 ? -15.926 -2.759 25.109 1.00 87.12 124 THR A N 1
ATOM 947 C CA . THR A 1 124 ? -16.121 -3.188 26.496 1.00 87.12 124 THR A CA 1
ATOM 948 C C . THR A 1 124 ? -15.982 -2.016 27.459 1.00 87.12 124 THR A C 1
ATOM 950 O O . THR A 1 124 ? -14.953 -1.339 27.491 1.00 87.12 124 THR A O 1
ATOM 953 N N . LEU A 1 125 ? -17.009 -1.785 28.278 1.00 89.81 125 LEU A N 1
ATOM 954 C CA . LEU A 1 125 ? -17.003 -0.779 29.337 1.00 89.81 125 LEU A CA 1
ATOM 955 C C . LEU A 1 125 ? -16.561 -1.417 30.657 1.00 89.81 125 LEU A C 1
ATOM 957 O O . LEU A 1 125 ? -17.263 -2.271 31.203 1.00 89.81 125 LEU A O 1
ATOM 961 N N . ARG A 1 126 ? -15.424 -0.969 31.197 1.00 92.50 126 ARG A N 1
ATOM 962 C CA . ARG A 1 126 ? -14.832 -1.508 32.428 1.00 92.50 126 ARG A CA 1
ATOM 963 C C . ARG A 1 126 ? -14.207 -0.432 33.313 1.00 92.50 126 ARG A C 1
ATOM 965 O O . ARG A 1 126 ? -13.737 0.584 32.811 1.00 92.50 126 ARG A O 1
ATOM 972 N N . ILE A 1 127 ? -14.185 -0.678 34.622 1.00 90.81 127 ILE A N 1
ATOM 973 C CA . ILE A 1 127 ? -13.401 0.090 35.597 1.00 90.81 127 ILE A CA 1
ATOM 974 C C . ILE A 1 127 ? -12.063 -0.611 35.777 1.00 90.81 127 ILE A C 1
ATOM 976 O O . ILE A 1 127 ? -12.015 -1.803 36.082 1.00 90.81 127 ILE A O 1
ATOM 980 N N . THR A 1 128 ? -10.990 0.153 35.631 1.00 92.88 128 THR A N 1
ATOM 981 C CA . THR A 1 128 ? -9.617 -0.281 35.886 1.00 92.88 128 THR A CA 1
ATOM 982 C C . THR A 1 128 ? -8.993 0.573 36.977 1.00 92.88 128 THR A C 1
ATOM 984 O O . THR A 1 128 ? -9.156 1.793 36.977 1.00 92.88 128 THR A O 1
ATOM 987 N N . GLU A 1 129 ? -8.258 -0.057 37.890 1.00 92.75 129 GLU A N 1
ATOM 988 C CA . GLU A 1 129 ? -7.370 0.665 38.805 1.00 92.75 129 GLU A CA 1
ATOM 989 C C . GLU A 1 129 ? -6.172 1.260 38.049 1.00 92.75 129 GLU A C 1
ATOM 991 O O . GLU A 1 129 ? -5.843 0.791 36.956 1.00 92.75 129 GLU A O 1
ATOM 996 N N . PRO A 1 130 ? -5.453 2.240 38.630 1.00 87.88 130 PRO A N 1
ATOM 997 C CA . PRO A 1 130 ? -4.246 2.812 38.026 1.00 87.88 130 PRO A CA 1
ATOM 998 C C . PRO A 1 130 ? -3.164 1.784 37.646 1.00 87.88 130 PRO A C 1
ATOM 1000 O O . PRO A 1 130 ? -2.342 2.061 36.779 1.00 87.88 130 PRO A O 1
ATOM 1003 N N . GLY A 1 131 ? -3.171 0.592 38.258 1.00 88.12 131 GLY A N 1
ATOM 1004 C CA . GLY A 1 131 ? -2.282 -0.527 37.918 1.00 88.12 131 GLY A CA 1
ATOM 1005 C C . GLY A 1 131 ? -2.735 -1.392 36.731 1.00 88.12 131 GLY A C 1
ATOM 1006 O O . GLY A 1 131 ? -2.090 -2.394 36.441 1.00 88.12 131 GLY A O 1
ATOM 1007 N N . GLY A 1 132 ? -3.847 -1.056 36.065 1.00 84.31 132 GLY A N 1
ATOM 1008 C CA . GLY A 1 132 ? -4.374 -1.788 34.905 1.00 84.31 132 GLY A CA 1
ATOM 1009 C C . GLY A 1 132 ? -5.223 -3.019 35.240 1.00 84.31 132 GLY A C 1
ATOM 1010 O O . GLY A 1 132 ? -5.745 -3.667 34.332 1.00 84.31 132 GLY A O 1
ATOM 1011 N N . VAL A 1 133 ? -5.410 -3.335 36.525 1.00 89.25 133 VAL A N 1
ATOM 1012 C CA . VAL A 1 133 ? -6.294 -4.423 36.965 1.00 89.25 133 VAL A CA 1
ATOM 1013 C C . VAL A 1 133 ? -7.749 -4.029 36.721 1.00 89.25 133 VAL A C 1
ATOM 1015 O O . VAL A 1 133 ? -8.196 -2.960 37.144 1.00 89.25 133 VAL A O 1
ATOM 1018 N N . VAL A 1 134 ? -8.492 -4.897 36.033 1.00 87.94 134 VAL A N 1
ATOM 1019 C CA . VAL A 1 134 ? -9.922 -4.714 35.764 1.00 87.94 134 VAL A CA 1
ATOM 1020 C C . VAL A 1 134 ? -10.712 -5.064 37.024 1.00 87.94 134 VAL A C 1
ATOM 1022 O O . VAL A 1 134 ? -10.773 -6.225 37.414 1.00 87.94 134 VAL A O 1
ATOM 1025 N N . LEU A 1 135 ? -11.333 -4.064 37.650 1.00 87.88 135 LEU A N 1
ATOM 1026 C CA . LEU A 1 135 ? -12.165 -4.250 38.843 1.00 87.88 135 LEU A CA 1
ATOM 1027 C C . LEU A 1 135 ? -13.549 -4.784 38.504 1.00 87.88 135 LEU A C 1
ATOM 1029 O O . LEU A 1 135 ? -14.125 -5.575 39.248 1.00 87.88 135 LEU A O 1
ATOM 1033 N N . ARG A 1 136 ? -14.117 -4.288 37.403 1.00 88.38 136 ARG A N 1
ATOM 1034 C CA . ARG A 1 136 ? -15.476 -4.623 36.993 1.00 88.38 136 ARG A CA 1
ATOM 1035 C C . ARG A 1 136 ? -15.701 -4.295 35.529 1.00 88.38 136 ARG A C 1
ATOM 1037 O O . ARG A 1 136 ? -15.317 -3.223 35.072 1.00 88.38 136 ARG A O 1
ATOM 1044 N N . GLU A 1 137 ? -16.408 -5.177 34.841 1.00 89.19 137 GLU A N 1
ATOM 1045 C CA . GLU A 1 137 ? -16.980 -4.938 33.519 1.00 89.19 137 GLU A CA 1
ATOM 1046 C C . GLU A 1 137 ? -18.491 -4.702 33.649 1.00 89.19 137 GLU A C 1
ATOM 1048 O O . GLU A 1 137 ? -19.164 -5.367 34.440 1.00 89.19 137 GLU A O 1
ATOM 1053 N N . PHE A 1 138 ? -19.024 -3.718 32.927 1.00 88.50 138 PHE A N 1
ATOM 1054 C CA . PHE A 1 138 ? -20.448 -3.368 32.965 1.00 88.50 138 PHE A CA 1
ATOM 1055 C C . PHE A 1 138 ? -21.214 -3.873 31.750 1.00 88.50 138 PHE A C 1
ATOM 1057 O O . PHE A 1 138 ? -22.355 -4.310 31.882 1.00 88.50 138 PHE A O 1
ATOM 1064 N N . SER A 1 139 ? -20.607 -3.768 30.571 1.00 86.50 139 SER A N 1
ATOM 1065 C CA . SER A 1 139 ? -21.235 -4.127 29.304 1.00 86.50 139 SER A CA 1
ATOM 1066 C C . SER A 1 139 ? -20.175 -4.342 28.234 1.00 86.50 139 SER A C 1
ATOM 1068 O O . SER A 1 139 ? -19.248 -3.533 28.133 1.00 86.50 139 SER A O 1
ATOM 1070 N N . SER A 1 140 ? -20.373 -5.352 27.393 1.00 85.31 140 SER A N 1
ATOM 1071 C CA . SER A 1 140 ? -19.636 -5.534 26.145 1.00 85.31 140 SER A CA 1
ATOM 1072 C C . SER A 1 140 ? -20.610 -5.552 24.965 1.00 85.31 140 SER A C 1
ATOM 1074 O O . SER A 1 140 ? -21.716 -6.090 25.062 1.00 85.31 140 SER A O 1
ATOM 1076 N N . ILE A 1 141 ? -20.209 -4.928 23.862 1.00 83.56 141 ILE A N 1
ATOM 1077 C CA . ILE A 1 141 ? -20.831 -5.058 22.547 1.00 83.56 141 ILE A CA 1
ATOM 1078 C C . ILE A 1 141 ? -19.866 -5.884 21.709 1.00 83.56 141 ILE A C 1
ATOM 1080 O O . ILE A 1 141 ? -18.753 -5.436 21.437 1.00 83.56 141 ILE A O 1
ATOM 1084 N N . GLY A 1 142 ? -20.309 -7.076 21.306 1.00 82.75 142 GLY A N 1
ATOM 1085 C CA . GLY A 1 142 ? -19.509 -7.987 20.495 1.00 82.75 142 GLY A CA 1
ATOM 1086 C C . GLY A 1 142 ? -19.104 -7.376 19.153 1.00 82.75 142 GLY A C 1
ATOM 1087 O O . GLY A 1 142 ? -19.893 -6.686 18.502 1.00 82.75 142 GLY A O 1
ATOM 1088 N N . GLY A 1 143 ? -17.869 -7.654 18.744 1.00 85.50 143 GLY A N 1
ATOM 1089 C CA . GLY A 1 143 ? -17.352 -7.340 17.418 1.00 85.50 143 GLY A CA 1
ATOM 1090 C C . GLY A 1 143 ? -17.526 -8.496 16.431 1.00 85.50 143 GLY A C 1
ATOM 1091 O O . GLY A 1 143 ? -17.909 -9.607 16.794 1.00 85.50 143 GLY A O 1
ATOM 1092 N N . SER A 1 144 ? -17.209 -8.240 15.167 1.00 88.94 144 SER A N 1
ATOM 1093 C CA . SER A 1 144 ? -17.066 -9.266 14.136 1.00 88.94 144 SER A CA 1
ATOM 1094 C C . SER A 1 144 ? -15.668 -9.171 13.549 1.00 88.94 144 SER A C 1
ATOM 1096 O O . SER A 1 144 ? -15.152 -8.075 13.332 1.00 88.94 144 SER A O 1
ATOM 1098 N N . ALA A 1 145 ? -15.039 -10.325 13.341 1.00 90.62 145 ALA A N 1
ATOM 1099 C CA . ALA A 1 145 ? -13.685 -10.371 12.822 1.00 90.62 145 ALA A CA 1
ATOM 1100 C C . ALA A 1 145 ? -13.634 -9.884 11.359 1.00 90.62 145 ALA A C 1
ATOM 1102 O O . ALA A 1 145 ? -14.570 -10.145 10.591 1.00 90.62 145 ALA A O 1
ATOM 1103 N N . PRO A 1 146 ? -12.525 -9.242 10.952 1.00 91.62 146 PRO A N 1
ATOM 1104 C CA . PRO A 1 146 ? -12.197 -9.003 9.552 1.00 91.62 146 PRO A CA 1
ATOM 1105 C C . PRO A 1 146 ? -12.381 -10.258 8.698 1.00 91.62 146 PRO A C 1
ATOM 1107 O O . PRO A 1 146 ? -11.884 -11.334 9.037 1.00 91.62 146 PRO A O 1
ATOM 1110 N N . THR A 1 147 ? -13.074 -10.122 7.571 1.00 95.56 147 THR A N 1
ATOM 1111 C CA . THR A 1 147 ? -13.297 -11.211 6.616 1.00 95.56 147 THR A CA 1
ATOM 1112 C C . THR A 1 147 ? -12.520 -10.940 5.327 1.00 95.56 147 THR A C 1
ATOM 1114 O O . THR A 1 147 ? -12.708 -9.887 4.712 1.00 95.56 147 THR A O 1
ATOM 1117 N N . PRO A 1 148 ? -11.660 -11.871 4.871 1.00 94.69 148 PRO A N 1
ATOM 1118 C CA . PRO A 1 148 ? -10.932 -11.697 3.624 1.00 94.69 148 PRO A CA 1
ATOM 1119 C C . PRO A 1 148 ? -11.886 -11.738 2.427 1.00 94.69 148 PRO A C 1
ATOM 1121 O O . PRO A 1 148 ? -12.783 -12.578 2.346 1.00 94.69 148 PRO A O 1
ATOM 1124 N N . VAL A 1 149 ? -11.653 -10.852 1.462 1.00 93.94 149 VAL A N 1
ATOM 1125 C CA . VAL A 1 149 ? -12.402 -10.811 0.204 1.00 93.94 149 VAL A CA 1
ATOM 1126 C C . VAL A 1 149 ? -11.593 -11.514 -0.877 1.00 93.94 149 VAL A C 1
ATOM 1128 O O . VAL A 1 149 ? -10.466 -11.120 -1.169 1.00 93.94 149 VAL A O 1
ATOM 1131 N N . GLN A 1 150 ? -12.184 -12.541 -1.486 1.00 94.31 150 GLN A N 1
ATOM 1132 C CA . GLN A 1 150 ? -11.607 -13.230 -2.638 1.00 94.31 150 GLN A CA 1
ATOM 1133 C C . GLN A 1 150 ? -12.173 -12.654 -3.934 1.00 94.31 150 GLN A C 1
ATOM 1135 O O . GLN A 1 150 ? -13.385 -12.508 -4.087 1.00 94.31 150 GLN A O 1
ATOM 1140 N N . MET A 1 151 ? -11.287 -12.332 -4.874 1.00 91.75 151 MET A N 1
ATOM 1141 C CA . MET A 1 151 ? -11.647 -11.780 -6.179 1.00 91.75 151 MET A CA 1
ATOM 1142 C C . MET A 1 151 ? -11.413 -12.805 -7.284 1.00 91.75 151 MET A C 1
ATOM 1144 O O . MET A 1 151 ? -10.559 -13.676 -7.171 1.00 91.75 151 MET A O 1
ATOM 1148 N N . THR A 1 152 ? -12.116 -12.643 -8.401 1.00 95.12 152 THR A N 1
ATOM 1149 C CA . THR A 1 152 ? -11.922 -13.458 -9.611 1.00 95.12 152 THR A CA 1
ATOM 1150 C C . THR A 1 152 ? -10.785 -12.947 -10.502 1.00 95.12 152 THR A C 1
ATOM 1152 O O . THR A 1 152 ? -10.688 -13.346 -11.659 1.00 95.12 152 THR A O 1
ATOM 1155 N N . ILE A 1 153 ? -9.977 -12.001 -10.016 1.00 91.94 153 ILE A N 1
ATOM 1156 C CA . ILE A 1 153 ? -8.906 -11.383 -10.800 1.00 91.94 153 ILE A CA 1
ATOM 1157 C C . ILE A 1 153 ? -7.670 -12.269 -10.738 1.00 91.94 153 ILE A C 1
ATOM 1159 O O . ILE A 1 153 ? -7.161 -12.561 -9.658 1.00 91.94 153 ILE A O 1
ATOM 1163 N N . ASP A 1 154 ? -7.164 -12.631 -11.912 1.00 93.50 154 ASP A N 1
ATOM 1164 C CA . ASP A 1 154 ? -5.881 -13.302 -12.047 1.00 93.50 154 ASP A CA 1
ATOM 1165 C C . ASP A 1 154 ? -4.739 -12.315 -11.761 1.00 93.50 154 ASP A C 1
ATOM 1167 O O . ASP A 1 154 ? -4.518 -11.342 -12.493 1.00 93.50 154 ASP A O 1
ATOM 1171 N N . ARG A 1 155 ? -4.026 -12.556 -10.658 1.00 88.75 155 ARG A N 1
ATOM 1172 C CA . ARG A 1 155 ? -2.925 -11.704 -10.199 1.00 88.75 155 ARG A CA 1
ATOM 1173 C C . ARG A 1 155 ? -1.755 -11.703 -11.181 1.00 88.75 155 ARG A C 1
ATOM 1175 O O . ARG A 1 155 ? -1.161 -10.648 -11.391 1.00 88.75 155 ARG A O 1
ATOM 1182 N N . GLU A 1 156 ? -1.391 -12.849 -11.746 1.00 90.75 156 GLU A N 1
ATOM 1183 C CA . GLU A 1 156 ? -0.218 -12.965 -12.618 1.00 90.75 156 GLU A CA 1
ATOM 1184 C C . GLU A 1 156 ? -0.456 -12.236 -13.937 1.00 90.75 156 GLU A C 1
ATOM 1186 O O . GLU A 1 156 ? 0.367 -11.412 -14.351 1.00 90.75 156 GLU A O 1
ATOM 1191 N N . LEU A 1 157 ? -1.628 -12.444 -14.539 1.00 93.19 157 LEU A N 1
ATOM 1192 C CA . LEU A 1 157 ? -2.045 -11.736 -15.744 1.00 93.19 157 LEU A CA 1
ATOM 1193 C C . LEU A 1 157 ? -2.026 -10.219 -15.527 1.00 93.19 157 LEU A C 1
ATOM 1195 O O . LEU A 1 157 ? -1.478 -9.474 -16.342 1.00 93.19 157 LEU A O 1
ATOM 1199 N N . GLN A 1 158 ? -2.586 -9.757 -14.411 1.00 91.19 158 GLN A N 1
ATOM 1200 C CA . GLN A 1 158 ? -2.658 -8.336 -14.092 1.00 91.19 158 GLN A CA 1
ATOM 1201 C C . GLN A 1 158 ? -1.269 -7.702 -13.904 1.00 91.19 158 GLN A C 1
ATOM 1203 O O . GLN A 1 158 ? -1.058 -6.554 -14.303 1.00 91.19 158 GLN A O 1
ATOM 1208 N N . LEU A 1 159 ? -0.305 -8.445 -13.350 1.00 89.06 159 LEU A N 1
ATOM 1209 C CA . LEU A 1 159 ? 1.080 -7.988 -13.215 1.00 89.06 159 LEU A CA 1
ATOM 1210 C C . LEU A 1 159 ? 1.779 -7.851 -14.568 1.00 89.06 159 LEU A C 1
ATOM 1212 O O . LEU A 1 159 ? 2.435 -6.837 -14.812 1.00 89.06 159 LEU A O 1
ATOM 1216 N N . VAL A 1 160 ? 1.616 -8.839 -15.450 1.00 91.69 160 VAL A N 1
ATOM 1217 C CA . VAL A 1 160 ? 2.205 -8.817 -16.797 1.00 91.69 160 VAL A CA 1
ATOM 1218 C C . VAL A 1 160 ? 1.643 -7.654 -17.613 1.00 91.69 160 VAL A C 1
ATOM 1220 O O . VAL A 1 160 ? 2.401 -6.927 -18.256 1.00 91.69 160 VAL A O 1
ATOM 1223 N N . VAL A 1 161 ? 0.329 -7.425 -17.546 1.00 91.56 161 VAL A N 1
ATOM 1224 C CA . VAL A 1 161 ? -0.320 -6.301 -18.235 1.00 91.56 161 VAL A CA 1
ATOM 1225 C C . VAL A 1 161 ? 0.200 -4.959 -17.715 1.00 91.56 161 VAL A C 1
ATOM 1227 O O . VAL A 1 161 ? 0.543 -4.092 -18.519 1.00 91.56 161 VAL A O 1
ATOM 1230 N N . ALA A 1 162 ? 0.310 -4.783 -16.394 1.00 87.81 162 ALA A N 1
ATOM 1231 C CA . ALA A 1 162 ? 0.822 -3.544 -15.810 1.00 87.81 162 ALA A CA 1
ATOM 1232 C C . ALA A 1 162 ? 2.266 -3.246 -16.248 1.00 87.81 162 ALA A C 1
ATOM 1234 O O . ALA A 1 162 ? 2.567 -2.111 -16.624 1.00 87.81 162 ALA A O 1
ATOM 1235 N N . GLN A 1 163 ? 3.136 -4.262 -16.264 1.00 86.62 163 GLN A N 1
ATOM 1236 C CA . GLN A 1 163 ? 4.514 -4.111 -16.735 1.00 86.62 163 GLN A CA 1
ATOM 1237 C C . GLN A 1 163 ? 4.564 -3.719 -18.216 1.00 86.62 163 GLN A C 1
ATOM 1239 O O . GLN A 1 163 ? 5.225 -2.746 -18.567 1.00 86.62 163 GLN A O 1
ATOM 1244 N N . ALA A 1 164 ? 3.806 -4.409 -19.075 1.00 90.75 164 ALA A N 1
ATOM 1245 C CA . ALA A 1 164 ? 3.766 -4.108 -20.505 1.00 90.75 164 ALA A CA 1
ATOM 1246 C C . ALA A 1 164 ? 3.305 -2.666 -20.787 1.00 90.75 164 ALA A C 1
ATOM 1248 O O . ALA A 1 164 ? 3.812 -2.013 -21.700 1.00 90.75 164 ALA A O 1
ATOM 1249 N N . MET A 1 165 ? 2.363 -2.143 -19.993 1.00 87.94 165 MET A N 1
ATOM 1250 C CA . MET A 1 165 ? 1.933 -0.746 -20.096 1.00 87.94 165 MET A CA 1
ATOM 1251 C C . MET A 1 165 ? 3.019 0.241 -19.651 1.00 87.94 165 MET A C 1
ATOM 1253 O O . MET A 1 165 ? 3.185 1.275 -20.302 1.00 87.94 165 MET A O 1
ATOM 1257 N N . ALA A 1 166 ? 3.751 -0.057 -18.573 1.00 85.25 166 ALA A N 1
ATOM 1258 C CA . ALA A 1 166 ? 4.862 0.775 -18.109 1.00 85.25 166 ALA A CA 1
ATOM 1259 C C . ALA A 1 166 ? 5.983 0.843 -19.160 1.00 85.25 166 ALA A C 1
ATOM 1261 O O . ALA A 1 166 ? 6.405 1.938 -19.531 1.00 85.25 166 ALA A O 1
ATOM 1262 N N . ASP A 1 167 ? 6.371 -0.304 -19.720 1.00 86.69 167 ASP A N 1
ATOM 1263 C CA . ASP A 1 167 ? 7.395 -0.394 -20.767 1.00 86.69 167 ASP A CA 1
ATOM 1264 C C . ASP A 1 167 ? 6.971 0.368 -22.033 1.00 86.69 167 ASP A C 1
ATOM 1266 O O . ASP A 1 167 ? 7.751 1.124 -22.617 1.00 86.69 167 ASP A O 1
ATOM 1270 N N . ALA A 1 168 ? 5.705 0.220 -22.445 1.00 88.56 168 ALA A N 1
ATOM 1271 C CA . ALA A 1 168 ? 5.156 0.945 -23.588 1.00 88.56 168 ALA A CA 1
ATOM 1272 C C . ALA A 1 168 ? 5.143 2.466 -23.359 1.00 88.56 168 ALA A C 1
ATOM 1274 O O . ALA A 1 168 ? 5.407 3.232 -24.291 1.00 88.56 168 ALA A O 1
ATOM 1275 N N . TYR A 1 169 ? 4.852 2.914 -22.134 1.00 86.12 169 TYR A N 1
ATOM 1276 C CA . TYR A 1 169 ? 4.907 4.328 -21.773 1.00 86.12 169 TYR A CA 1
ATOM 1277 C C . TYR A 1 169 ? 6.338 4.866 -21.821 1.00 86.12 169 TYR A C 1
ATOM 1279 O O . TYR A 1 169 ? 6.562 5.910 -22.433 1.00 86.12 169 TYR A O 1
ATOM 1287 N N . ASP A 1 170 ? 7.302 4.148 -21.246 1.00 83.62 170 ASP A N 1
ATOM 1288 C CA . ASP A 1 170 ? 8.711 4.550 -21.254 1.00 83.62 170 ASP A CA 1
ATOM 1289 C C . ASP A 1 170 ? 9.269 4.621 -22.680 1.00 83.62 170 ASP A C 1
ATOM 1291 O O . ASP A 1 170 ? 9.939 5.594 -23.038 1.00 83.62 170 ASP A O 1
ATOM 1295 N N . PHE A 1 171 ? 8.908 3.665 -23.540 1.00 85.50 171 PHE A N 1
ATOM 1296 C CA . PHE A 1 171 ? 9.241 3.711 -24.963 1.00 85.50 171 PHE A CA 1
ATOM 1297 C C . PHE A 1 171 ? 8.629 4.934 -25.671 1.00 85.50 171 PHE A C 1
ATOM 1299 O O . PHE A 1 171 ? 9.285 5.585 -26.488 1.00 85.50 171 PHE A O 1
ATOM 1306 N N . ALA A 1 172 ? 7.373 5.273 -25.367 1.00 86.88 172 ALA A N 1
ATOM 1307 C CA . ALA A 1 172 ? 6.659 6.376 -26.009 1.00 86.88 172 ALA A CA 1
ATOM 1308 C C . ALA A 1 172 ? 7.014 7.765 -25.445 1.00 86.88 172 ALA A C 1
ATOM 1310 O O . ALA A 1 172 ? 6.817 8.774 -26.137 1.00 86.88 172 ALA A O 1
ATOM 1311 N N . TYR A 1 173 ? 7.532 7.846 -24.217 1.00 79.62 173 TYR A N 1
ATOM 1312 C CA . TYR A 1 173 ? 7.757 9.100 -23.498 1.00 79.62 173 TYR A CA 1
ATOM 1313 C C . TYR A 1 173 ? 8.618 10.123 -24.260 1.00 79.62 173 TYR A C 1
ATOM 1315 O O . TYR A 1 173 ? 8.183 11.273 -24.363 1.00 79.62 173 TYR A O 1
ATOM 1323 N N . PRO A 1 174 ? 9.759 9.765 -24.888 1.00 81.06 174 PRO A N 1
ATOM 1324 C CA . PRO A 1 174 ? 10.575 10.717 -25.652 1.00 81.06 174 PRO A CA 1
ATOM 1325 C C . PRO A 1 174 ? 9.864 11.322 -26.871 1.00 81.06 174 PRO A C 1
ATOM 1327 O O . PRO A 1 174 ? 10.340 12.301 -27.442 1.00 81.06 174 PRO A O 1
ATOM 1330 N N . THR A 1 175 ? 8.743 10.728 -27.288 1.00 81.00 175 THR A N 1
ATOM 1331 C 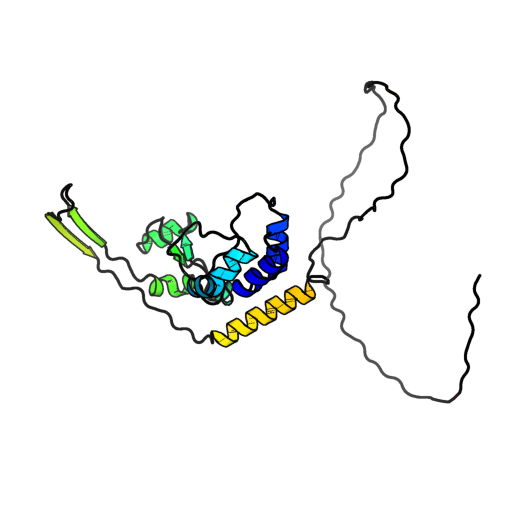CA . THR A 1 175 ? 7.930 11.194 -28.410 1.00 81.00 175 THR A CA 1
ATOM 1332 C C . THR A 1 175 ? 6.692 11.932 -27.890 1.00 81.00 175 THR A C 1
ATOM 1334 O O . THR A 1 175 ? 6.805 12.989 -27.270 1.00 81.00 175 THR A O 1
ATOM 1337 N N . TRP A 1 176 ? 5.498 11.388 -28.108 1.00 72.19 176 TRP A N 1
ATOM 1338 C CA . TRP A 1 176 ? 4.221 11.995 -27.738 1.00 72.19 176 TRP A CA 1
ATOM 1339 C C . TRP A 1 176 ? 3.866 11.839 -26.251 1.00 72.19 176 TRP A C 1
ATOM 1341 O O . TRP A 1 176 ? 2.964 12.529 -25.775 1.00 72.19 176 TRP A O 1
ATOM 1351 N N . GLY A 1 177 ? 4.548 10.963 -25.504 1.00 67.00 177 GLY A N 1
ATOM 1352 C CA . GLY A 1 177 ? 4.324 10.810 -24.061 1.00 67.00 177 GLY A CA 1
ATOM 1353 C C . GLY A 1 177 ? 4.861 11.987 -23.238 1.00 67.00 177 GLY A C 1
ATOM 1354 O O . GLY A 1 177 ? 4.369 12.258 -22.141 1.00 67.00 177 GLY A O 1
ATOM 1355 N N . SER A 1 178 ? 5.801 12.757 -23.790 1.00 65.81 178 SER A N 1
ATOM 1356 C CA . SER A 1 178 ? 6.251 14.009 -23.198 1.00 65.81 178 SER A CA 1
ATOM 1357 C C . SER A 1 178 ? 5.158 15.071 -23.349 1.00 65.81 178 SER A C 1
ATOM 1359 O O . SER A 1 178 ? 5.087 15.818 -24.324 1.00 65.81 178 SER A O 1
ATOM 1361 N N . ARG A 1 179 ? 4.277 15.197 -22.351 1.00 59.41 179 ARG A N 1
ATOM 1362 C CA . ARG A 1 179 ? 3.447 16.404 -22.209 1.00 59.41 179 ARG A CA 1
ATOM 1363 C C . ARG A 1 179 ? 4.327 17.577 -21.773 1.00 59.41 179 ARG A C 1
ATOM 1365 O O . ARG A 1 179 ? 4.178 18.105 -20.675 1.00 59.41 179 ARG A O 1
ATOM 1372 N N . ARG A 1 180 ? 5.248 18.010 -22.634 1.00 57.22 180 ARG A N 1
ATOM 1373 C CA . ARG A 1 180 ? 5.833 19.342 -22.538 1.00 57.22 180 ARG A CA 1
ATOM 1374 C C . ARG A 1 180 ? 5.053 20.245 -23.482 1.00 57.22 180 ARG A C 1
ATOM 1376 O O . ARG A 1 180 ? 5.088 20.084 -24.698 1.00 57.22 180 ARG A O 1
ATOM 1383 N N . PHE A 1 181 ? 4.330 21.190 -22.884 1.00 46.31 181 PHE A N 1
ATOM 1384 C CA . PHE A 1 181 ? 3.872 22.413 -23.537 1.00 46.31 181 PHE A CA 1
ATOM 1385 C C . PHE A 1 181 ? 4.963 22.971 -24.472 1.00 46.31 181 PHE A C 1
ATOM 1387 O O . PHE A 1 181 ? 6.151 22.795 -24.181 1.00 46.31 181 PHE A O 1
ATOM 1394 N N . PRO A 1 182 ? 4.582 23.616 -25.591 1.00 43.94 182 PRO A N 1
ATOM 1395 C CA . PRO A 1 182 ? 5.493 23.939 -26.678 1.00 43.94 182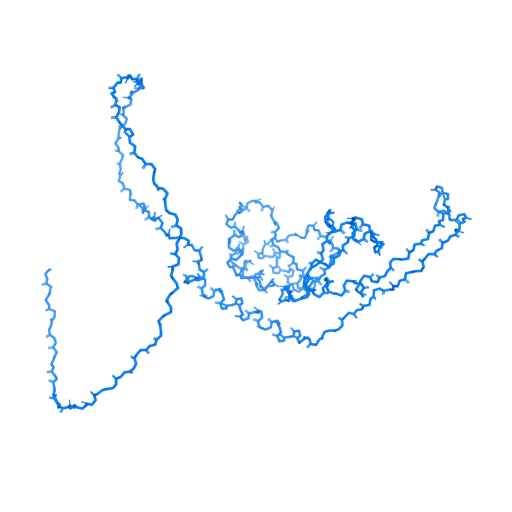 PRO A CA 1
ATOM 1396 C C . PRO A 1 182 ? 6.748 24.642 -26.174 1.00 43.94 182 PRO A C 1
ATOM 1398 O O . PRO A 1 182 ? 6.698 25.573 -25.370 1.00 43.94 182 PRO A O 1
ATOM 1401 N N . ALA A 1 183 ? 7.879 24.168 -26.686 1.00 40.12 183 ALA A N 1
ATOM 1402 C CA . ALA A 1 183 ? 9.178 24.777 -26.528 1.00 40.12 183 ALA A CA 1
ATOM 1403 C C . ALA A 1 183 ? 9.130 26.263 -26.926 1.00 40.12 183 ALA A C 1
ATOM 1405 O O . ALA A 1 183 ? 9.257 26.603 -28.100 1.00 40.12 183 ALA A O 1
ATOM 1406 N N . MET A 1 184 ? 9.034 27.170 -25.951 1.00 37.00 184 MET A N 1
ATOM 1407 C CA . MET A 1 184 ? 9.667 28.473 -26.120 1.00 37.00 184 MET A CA 1
ATOM 1408 C C . MET A 1 184 ? 11.172 28.257 -25.996 1.00 37.00 184 MET A C 1
ATOM 1410 O O . MET A 1 184 ? 11.727 28.173 -24.907 1.00 37.00 184 MET A O 1
ATOM 1414 N N . ALA A 1 185 ? 11.779 28.080 -27.167 1.00 39.53 185 ALA A N 1
ATOM 1415 C CA . ALA A 1 185 ? 13.152 28.416 -27.498 1.00 39.53 185 ALA A CA 1
ATOM 1416 C C . ALA A 1 185 ? 14.214 28.063 -26.441 1.00 39.53 185 ALA A C 1
ATOM 1418 O O . ALA A 1 185 ? 14.622 28.881 -25.618 1.00 39.53 185 ALA A O 1
ATOM 1419 N N . ARG A 1 186 ? 14.824 26.886 -26.624 1.00 41.12 186 ARG A N 1
ATOM 1420 C CA . ARG A 1 186 ? 16.279 26.787 -26.469 1.00 41.12 186 ARG A CA 1
ATOM 1421 C C . ARG A 1 186 ? 16.896 27.922 -27.292 1.00 41.12 186 ARG A C 1
ATOM 1423 O O . ARG A 1 186 ? 16.827 27.879 -28.519 1.00 41.12 186 ARG A O 1
ATOM 1430 N N . ARG A 1 187 ? 17.488 28.928 -26.650 1.00 34.12 187 ARG A N 1
ATOM 1431 C CA . ARG A 1 187 ? 18.451 29.803 -27.320 1.00 34.12 187 ARG A CA 1
ATOM 1432 C C . ARG A 1 187 ? 19.829 29.440 -26.801 1.00 34.12 187 ARG A C 1
ATOM 1434 O O . ARG A 1 187 ? 20.153 29.636 -25.636 1.00 34.12 187 ARG A O 1
ATOM 1441 N N . SER A 1 188 ? 20.556 28.787 -27.692 1.00 38.22 188 SER A N 1
ATOM 1442 C CA . SER A 1 188 ? 21.887 28.242 -27.523 1.00 38.22 188 SER A CA 1
ATOM 1443 C C . SER A 1 188 ? 22.878 29.287 -27.025 1.00 38.22 188 SER A C 1
ATOM 1445 O O . SER A 1 188 ? 22.861 30.438 -27.461 1.00 38.22 188 SER A O 1
ATOM 1447 N N . TYR A 1 189 ? 23.781 28.826 -26.163 1.00 35.19 189 TYR A N 1
ATOM 1448 C CA . TYR A 1 189 ? 25.092 29.417 -25.949 1.00 35.19 189 TYR A CA 1
ATOM 1449 C C . TYR A 1 189 ? 25.736 29.779 -27.296 1.00 35.19 189 TYR A C 1
ATOM 1451 O O . TYR A 1 189 ? 26.005 28.901 -28.111 1.00 35.19 189 TYR A O 1
ATOM 1459 N N . TRP A 1 190 ? 26.018 31.064 -27.494 1.00 31.59 190 TRP A N 1
ATOM 1460 C CA . TRP A 1 190 ? 27.113 31.526 -28.338 1.00 31.59 190 TRP A CA 1
ATOM 1461 C C . TRP A 1 190 ? 27.922 32.528 -27.526 1.00 31.59 190 TRP A C 1
ATOM 1463 O O . TRP A 1 190 ? 27.444 33.600 -27.158 1.00 31.59 190 TRP A O 1
ATOM 1473 N N . MET A 1 191 ? 29.151 32.121 -27.217 1.00 32.06 191 MET A N 1
ATOM 1474 C CA . MET A 1 191 ? 30.224 32.994 -26.770 1.00 32.06 191 MET A CA 1
ATOM 1475 C C . MET A 1 191 ? 30.532 34.023 -27.861 1.00 32.06 191 MET A C 1
ATOM 1477 O O . MET A 1 191 ? 30.909 33.658 -28.972 1.00 32.06 191 MET A O 1
ATOM 1481 N N . SER A 1 192 ? 30.516 35.298 -27.493 1.00 32.59 192 SER A N 1
ATOM 1482 C CA . SER A 1 192 ? 31.448 36.287 -28.034 1.00 32.59 192 SER A CA 1
ATOM 1483 C C . SER A 1 192 ? 31.876 37.228 -26.905 1.00 32.59 192 SER A C 1
ATOM 1485 O O . SER A 1 192 ? 31.064 37.663 -26.094 1.00 32.59 192 SER A O 1
ATOM 1487 N N . LYS A 1 193 ? 33.195 37.418 -26.840 1.00 33.09 193 LYS A N 1
ATOM 1488 C CA . LYS A 1 193 ? 34.045 38.025 -25.802 1.00 33.09 193 LYS A CA 1
ATOM 1489 C C . LYS A 1 193 ? 33.716 39.499 -25.444 1.00 33.09 193 LYS A C 1
ATOM 1491 O O . LYS A 1 193 ? 32.889 40.118 -26.104 1.00 33.09 193 LYS A O 1
ATOM 1496 N N . PRO A 1 194 ? 34.335 40.052 -24.375 1.00 48.28 194 PRO A N 1
ATOM 1497 C CA . PRO A 1 194 ? 33.751 41.093 -23.535 1.00 48.28 194 PRO A CA 1
ATOM 1498 C C . PRO A 1 194 ? 34.068 42.512 -24.019 1.00 48.28 194 PRO A C 1
ATOM 1500 O O . PRO A 1 194 ? 35.137 42.765 -24.574 1.00 48.28 194 PRO A O 1
ATOM 1503 N N . ALA A 1 195 ? 33.184 43.463 -23.710 1.00 32.66 195 ALA A N 1
ATOM 1504 C CA . ALA A 1 195 ? 33.444 44.888 -23.877 1.00 32.66 195 ALA A CA 1
ATOM 1505 C C . ALA A 1 195 ? 33.220 45.641 -22.556 1.00 32.66 195 ALA A C 1
ATOM 1507 O O . ALA A 1 195 ? 32.111 45.754 -22.049 1.00 32.66 195 ALA A O 1
ATOM 1508 N N . LYS A 1 196 ? 34.363 46.075 -22.020 1.00 31.70 196 LYS A N 1
ATOM 1509 C CA . LYS A 1 196 ? 34.671 47.188 -21.115 1.00 31.70 196 LYS A CA 1
ATOM 1510 C C . LYS A 1 196 ? 33.527 47.939 -20.416 1.00 31.70 196 LYS A C 1
ATOM 1512 O O . LYS A 1 196 ? 32.650 48.542 -21.018 1.00 31.70 196 LYS A O 1
ATOM 1517 N N . SER A 1 197 ? 33.737 48.017 -19.106 1.00 39.84 197 SER A N 1
ATOM 1518 C CA . SER A 1 197 ? 33.319 49.036 -18.148 1.00 39.84 197 SER A CA 1
ATOM 1519 C C . SER A 1 197 ? 33.136 50.466 -18.680 1.00 39.84 197 SER A C 1
ATOM 1521 O O . SER A 1 197 ? 34.085 51.074 -19.174 1.00 39.84 197 SER A O 1
ATOM 1523 N N . SER A 1 198 ? 31.987 51.046 -18.345 1.00 30.39 198 SER A N 1
ATOM 1524 C CA . SER A 1 198 ? 31.818 52.418 -17.837 1.00 30.39 198 SER A CA 1
ATOM 1525 C C . SER A 1 198 ? 30.374 52.524 -17.327 1.00 30.39 198 SER A C 1
ATOM 1527 O O . SER A 1 198 ? 29.418 52.358 -18.069 1.00 30.39 198 SER A O 1
ATOM 1529 N N . ARG A 1 199 ? 30.159 52.481 -16.007 1.00 31.42 199 ARG A N 1
ATOM 1530 C CA . ARG A 1 199 ? 29.834 53.658 -15.179 1.00 31.42 199 ARG A CA 1
ATOM 1531 C C . ARG A 1 199 ? 28.862 54.615 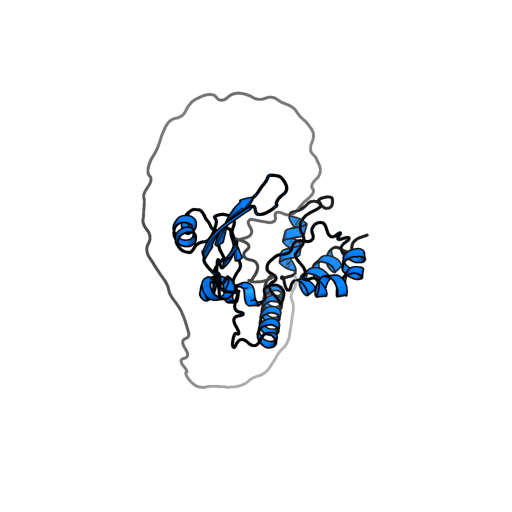-15.900 1.00 31.42 199 ARG A C 1
ATOM 1533 O O . ARG A 1 199 ? 29.256 55.238 -16.874 1.00 31.42 199 ARG A O 1
ATOM 1540 N N . TRP A 1 200 ? 27.625 54.735 -15.415 1.00 24.28 200 TRP A N 1
ATOM 1541 C CA . TRP A 1 200 ? 27.097 55.910 -14.698 1.00 24.28 200 TRP A CA 1
ATOM 1542 C C . TRP A 1 200 ? 25.584 55.753 -14.432 1.00 24.28 200 TRP A C 1
ATOM 1544 O O . TRP A 1 200 ? 24.789 55.522 -15.332 1.00 24.28 200 TRP A O 1
ATOM 1554 N N . SER A 1 201 ? 25.267 55.844 -13.141 1.00 26.86 201 SER A N 1
ATOM 1555 C CA . SER A 1 201 ? 24.158 56.524 -12.460 1.00 26.86 201 SER A CA 1
ATOM 1556 C C . SER A 1 201 ? 22.762 56.649 -13.084 1.00 26.86 201 SER A C 1
ATOM 1558 O O . SER A 1 201 ? 22.552 57.176 -14.170 1.00 26.86 201 SER A O 1
ATOM 1560 N N . ALA A 1 202 ? 21.794 56.301 -12.234 1.00 36.06 202 ALA A N 1
ATOM 1561 C CA . ALA A 1 202 ? 20.373 56.591 -12.322 1.00 36.06 202 ALA A CA 1
ATOM 1562 C C . ALA A 1 202 ? 20.043 58.064 -12.615 1.00 36.06 202 ALA A C 1
ATOM 1564 O O . ALA A 1 202 ? 20.594 58.952 -11.971 1.00 36.06 202 ALA A O 1
ATOM 1565 N N . PHE A 1 203 ? 19.027 58.296 -13.454 1.00 24.86 203 PHE A N 1
ATOM 1566 C CA . PHE A 1 203 ? 18.201 59.505 -13.421 1.00 24.86 203 PHE A CA 1
ATOM 1567 C C . PHE A 1 203 ? 16.735 59.191 -13.768 1.00 24.86 203 PHE A C 1
ATOM 1569 O O . PHE A 1 203 ? 16.404 58.780 -14.871 1.00 24.86 203 PHE A O 1
ATOM 1576 N N . ARG A 1 204 ? 15.898 59.366 -12.738 1.00 25.56 204 ARG A N 1
ATOM 1577 C CA . ARG A 1 204 ? 14.632 60.119 -12.672 1.00 25.56 204 ARG A CA 1
ATOM 1578 C C . ARG A 1 204 ? 13.628 60.032 -13.839 1.00 25.56 204 ARG A C 1
ATOM 1580 O O . ARG A 1 204 ? 13.881 60.457 -14.956 1.00 25.56 204 ARG A O 1
ATOM 1587 N N . CYS A 1 205 ? 12.412 59.629 -13.467 1.00 28.27 205 CYS A N 1
ATOM 1588 C CA . CYS A 1 205 ? 11.169 59.865 -14.194 1.00 28.27 205 CYS A CA 1
ATOM 1589 C C . CYS A 1 205 ? 10.855 61.375 -14.245 1.00 28.27 205 CYS A C 1
ATOM 1591 O O . CYS A 1 205 ? 10.932 62.046 -13.211 1.00 28.27 205 CYS A O 1
ATOM 1593 N N . SER A 1 206 ? 10.467 61.894 -15.414 1.00 28.38 206 SER A N 1
ATOM 1594 C CA . SER A 1 206 ? 9.706 63.139 -15.530 1.00 28.38 206 SER A CA 1
ATOM 1595 C C . SER A 1 206 ? 8.606 63.018 -16.591 1.00 28.38 206 SER A C 1
ATOM 1597 O O . SER A 1 206 ? 8.677 62.267 -17.561 1.00 28.38 206 SER A O 1
ATOM 1599 N N . THR A 1 207 ? 7.539 63.726 -16.276 1.00 32.84 207 THR A N 1
ATOM 1600 C CA . THR A 1 207 ? 6.186 63.790 -16.815 1.00 32.84 207 THR A CA 1
ATOM 1601 C C . THR A 1 207 ? 6.056 64.330 -18.246 1.00 32.84 207 THR A C 1
ATOM 1603 O O . THR A 1 207 ? 6.622 65.371 -18.553 1.00 32.84 207 THR A O 1
ATOM 1606 N N . HIS A 1 208 ? 5.182 63.674 -19.030 1.00 30.75 208 HIS A N 1
ATOM 1607 C CA . HIS A 1 208 ? 4.095 64.214 -19.885 1.00 30.75 208 HIS A CA 1
ATOM 1608 C C . HIS A 1 208 ? 4.042 63.632 -21.312 1.00 30.75 208 HIS A C 1
ATOM 1610 O O . HIS A 1 208 ? 4.806 64.035 -22.177 1.00 30.75 208 HIS A O 1
ATOM 1616 N N . CYS A 1 209 ? 3.036 62.791 -21.596 1.00 24.83 209 CYS A N 1
ATOM 1617 C CA . CYS A 1 209 ? 2.018 63.115 -22.606 1.00 24.83 209 CYS A CA 1
ATOM 1618 C C . CYS A 1 209 ? 0.821 62.151 -22.575 1.00 24.83 209 CYS A C 1
ATOM 1620 O O . CYS A 1 209 ? 0.941 60.964 -22.284 1.00 24.83 209 CYS A O 1
ATOM 1622 N N . CYS A 1 210 ? -0.338 62.742 -22.840 1.00 24.14 210 CYS A N 1
ATOM 1623 C CA . CYS A 1 210 ? -1.701 62.253 -22.680 1.00 24.14 210 CYS A CA 1
ATOM 1624 C C . CYS A 1 210 ? -2.154 61.142 -23.646 1.00 24.14 210 CYS A C 1
ATOM 1626 O O . CYS A 1 210 ? -1.744 61.101 -24.798 1.00 24.14 210 CYS A O 1
ATOM 1628 N N . SER A 1 211 ? -3.167 60.399 -23.167 1.00 28.88 211 SER A N 1
ATOM 1629 C CA . SER A 1 211 ? -4.363 59.882 -23.877 1.00 28.88 211 SER A CA 1
ATOM 1630 C C . SER A 1 211 ? -4.153 58.943 -25.080 1.00 28.88 211 SER A C 1
ATOM 1632 O O . SER A 1 211 ? -3.580 59.316 -26.089 1.00 28.88 211 SER A O 1
ATOM 1634 N N . THR A 1 212 ? -4.695 57.723 -25.101 1.00 29.33 212 THR A N 1
ATOM 1635 C CA . THR A 1 212 ? -6.141 57.430 -25.120 1.00 29.33 212 THR A CA 1
ATOM 1636 C C . THR A 1 212 ? -6.402 55.933 -24.830 1.00 29.33 212 THR A C 1
ATOM 1638 O O . THR A 1 212 ? -5.703 55.055 -25.324 1.00 29.33 212 THR A O 1
ATOM 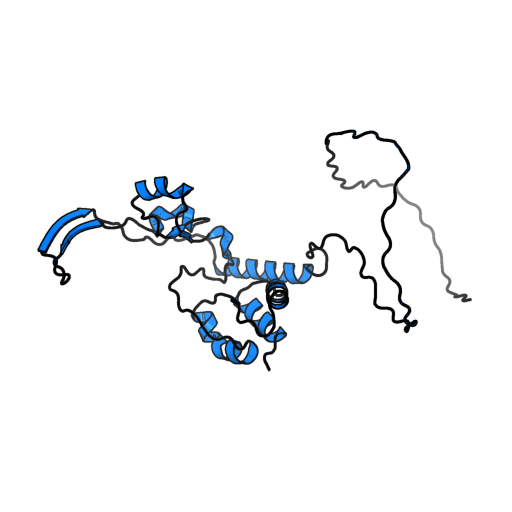1641 N N . ARG A 1 213 ? -7.439 55.629 -24.033 1.00 31.03 213 ARG A N 1
ATOM 1642 C CA . ARG A 1 213 ? -8.235 54.373 -24.099 1.00 31.03 213 ARG A CA 1
ATOM 1643 C C . ARG A 1 213 ? -9.249 54.526 -25.255 1.00 31.03 213 ARG A C 1
ATOM 1645 O O . ARG A 1 213 ? -9.559 55.682 -25.543 1.00 31.03 213 ARG A O 1
ATOM 1652 N N . PRO A 1 214 ? -9.849 53.474 -25.870 1.00 39.66 214 PRO A N 1
ATOM 1653 C CA . PRO A 1 214 ? -10.397 52.249 -25.248 1.00 39.66 214 PRO A CA 1
ATOM 1654 C C . PRO A 1 214 ? -10.120 50.979 -26.115 1.00 39.66 214 PRO A C 1
ATOM 1656 O O . PRO A 1 214 ? -9.323 51.049 -27.033 1.00 39.66 214 PRO A O 1
ATOM 1659 N N . ARG A 1 215 ? -10.647 49.756 -25.950 1.00 27.28 215 ARG A N 1
ATOM 1660 C CA . ARG A 1 215 ? -11.913 49.235 -25.414 1.00 27.28 215 ARG A CA 1
ATOM 1661 C C . ARG A 1 215 ? -11.758 47.707 -25.274 1.00 27.28 215 ARG A C 1
ATOM 1663 O O . ARG A 1 215 ? -11.321 47.046 -26.210 1.00 27.28 215 ARG A O 1
ATOM 1670 N N . LEU A 1 216 ? -12.150 47.147 -24.132 1.00 36.84 216 LEU A N 1
ATOM 1671 C CA . LEU A 1 216 ? -12.405 45.712 -23.984 1.00 36.84 216 LEU A CA 1
ATOM 1672 C C . LEU A 1 216 ? -13.633 45.332 -24.821 1.00 36.84 216 LEU A C 1
ATOM 1674 O O . LEU A 1 216 ? -14.674 45.979 -24.703 1.00 36.84 216 LEU A O 1
ATOM 1678 N N . SER A 1 217 ? -13.542 44.253 -25.600 1.00 33.50 217 SER A N 1
ATOM 1679 C CA . SER A 1 217 ? -14.726 43.530 -26.066 1.00 33.50 217 SER A CA 1
ATOM 1680 C C . SER A 1 217 ? -14.617 42.062 -25.663 1.00 33.50 217 SER A C 1
ATOM 1682 O O . SER A 1 217 ? -13.634 41.384 -25.953 1.00 33.50 217 SER A O 1
ATOM 1684 N N . ARG A 1 218 ? -15.630 41.610 -24.921 1.00 36.38 218 ARG A N 1
ATOM 1685 C CA . ARG A 1 218 ? -15.908 40.209 -24.612 1.00 36.38 218 ARG A CA 1
ATOM 1686 C C . ARG A 1 218 ? -16.545 39.549 -25.839 1.00 36.38 218 ARG A C 1
ATOM 1688 O O . ARG A 1 218 ? -17.527 40.086 -26.343 1.00 36.38 218 ARG A O 1
ATOM 1695 N N . ARG A 1 219 ? -16.078 38.359 -26.226 1.00 32.38 219 ARG A N 1
ATOM 1696 C CA . ARG A 1 219 ? -16.864 37.261 -26.839 1.00 32.38 219 ARG A CA 1
ATOM 1697 C C . ARG A 1 219 ? -16.206 35.954 -26.370 1.00 32.38 219 ARG A C 1
ATOM 1699 O O . ARG A 1 219 ? -15.007 35.802 -26.542 1.00 32.38 219 ARG A O 1
ATOM 1706 N N . ALA A 1 220 ? -16.817 35.182 -25.472 1.00 31.02 220 ALA A N 1
ATOM 1707 C CA . ALA A 1 220 ? -17.913 34.227 -25.673 1.00 31.02 220 ALA A CA 1
ATOM 1708 C C . ALA A 1 220 ? -17.507 33.025 -26.548 1.00 31.02 220 ALA A C 1
ATOM 1710 O O . ALA A 1 220 ? -17.172 33.172 -27.720 1.00 31.02 220 ALA A O 1
ATOM 1711 N N . ALA A 1 221 ? -17.545 31.849 -25.920 1.00 40.22 221 ALA A N 1
ATOM 1712 C CA . ALA A 1 221 ? -17.256 30.536 -26.476 1.00 40.22 221 ALA A CA 1
ATOM 1713 C C . ALA A 1 221 ? -18.257 30.108 -27.563 1.00 40.22 221 ALA A C 1
ATOM 1715 O O . ALA A 1 221 ? -19.441 30.419 -27.468 1.00 40.22 221 ALA A O 1
ATOM 1716 N N . SER A 1 222 ? -17.804 29.316 -28.540 1.00 33.84 222 SER A N 1
ATOM 1717 C CA . SER A 1 222 ? -18.589 28.206 -29.108 1.00 33.84 222 SER A CA 1
ATOM 1718 C C . SER A 1 222 ? -17.739 27.274 -29.988 1.00 33.84 222 SER A C 1
ATOM 1720 O O . SER A 1 222 ? -16.947 27.704 -30.819 1.00 33.84 222 SER A O 1
ATOM 1722 N N . SER A 1 223 ? -17.904 25.983 -29.694 1.00 34.38 223 SER A N 1
ATOM 1723 C CA . SER A 1 223 ? -17.775 24.765 -30.509 1.00 34.38 223 SER A CA 1
ATOM 1724 C C . SER A 1 223 ? -17.084 24.785 -31.887 1.00 34.38 223 SER A C 1
ATOM 1726 O O . SER A 1 223 ? -17.544 25.423 -32.831 1.00 34.38 223 SER A O 1
ATOM 1728 N N . ARG A 1 224 ? -16.162 23.825 -32.085 1.00 31.97 224 ARG A N 1
ATOM 1729 C CA . ARG A 1 224 ? -16.351 22.790 -33.123 1.00 31.97 224 ARG A CA 1
ATOM 1730 C C . ARG A 1 224 ? -15.429 21.582 -32.968 1.00 31.97 224 ARG A C 1
ATOM 1732 O O . ARG A 1 224 ? -14.211 21.671 -33.037 1.00 31.97 224 ARG A O 1
ATOM 1739 N N . PHE A 1 225 ? -16.087 20.445 -32.804 1.00 31.95 225 PHE A N 1
ATOM 1740 C CA . PHE A 1 225 ? -15.596 19.096 -33.021 1.00 31.95 225 PHE A CA 1
ATOM 1741 C C . PHE A 1 225 ? -15.676 18.822 -34.532 1.00 31.95 225 PHE A C 1
ATOM 1743 O O . PHE A 1 225 ? -16.739 19.021 -35.119 1.00 31.95 225 PHE A O 1
ATOM 1750 N N . SER A 1 226 ? -14.603 18.360 -35.172 1.00 32.22 226 SER A N 1
ATOM 1751 C CA . SER A 1 226 ? -14.708 17.710 -36.484 1.00 32.22 226 SER A CA 1
ATOM 1752 C C . SER A 1 226 ? -13.713 16.562 -36.583 1.00 32.22 226 SER A C 1
ATOM 1754 O O . SER A 1 226 ? -12.508 16.766 -36.712 1.00 32.22 226 SER A O 1
ATOM 1756 N N . ARG A 1 227 ? -14.260 15.346 -36.517 1.00 33.88 227 ARG A N 1
ATOM 1757 C CA . ARG A 1 227 ? -13.640 14.118 -37.015 1.00 33.88 227 ARG A CA 1
ATOM 1758 C C . ARG A 1 227 ? -13.511 14.223 -38.535 1.00 33.88 227 ARG A C 1
ATOM 1760 O O . ARG A 1 227 ? -14.470 14.630 -39.186 1.00 33.88 227 ARG A O 1
ATOM 1767 N N . SER A 1 228 ? -12.403 13.761 -39.097 1.00 29.94 228 SER A N 1
ATOM 1768 C CA . SER A 1 228 ? -12.346 13.349 -40.500 1.00 29.94 228 SER A CA 1
ATOM 1769 C C . SER A 1 228 ? -11.699 11.968 -40.598 1.00 29.94 228 SER A C 1
ATOM 1771 O O . SER A 1 228 ? -10.573 11.740 -40.171 1.00 29.94 228 SER A O 1
ATOM 1773 N N . ALA A 1 229 ? -12.479 11.037 -41.137 1.00 30.22 229 ALA A N 1
ATOM 1774 C CA . ALA A 1 229 ? -12.069 9.742 -41.664 1.00 30.22 229 ALA A CA 1
ATOM 1775 C C . ALA A 1 229 ? -12.633 9.654 -43.110 1.00 30.22 229 ALA A C 1
ATOM 1777 O O . ALA A 1 229 ? -13.340 10.572 -43.533 1.00 30.22 229 ALA A O 1
ATOM 1778 N N . PRO A 1 230 ? -12.277 8.641 -43.912 1.00 42.44 230 PRO A N 1
ATOM 1779 C CA . PRO A 1 230 ? -11.553 8.806 -45.166 1.00 42.44 230 PRO A CA 1
ATOM 1780 C C . PRO A 1 230 ? -12.456 8.730 -46.406 1.00 42.44 230 PRO A C 1
ATOM 1782 O O . PRO A 1 230 ? -13.519 8.114 -46.383 1.00 42.44 230 PRO A O 1
ATOM 1785 N N . THR A 1 231 ? -11.991 9.270 -47.533 1.00 32.59 231 THR A N 1
ATOM 1786 C CA . THR A 1 231 ? -12.634 9.079 -48.841 1.00 32.59 231 THR A CA 1
ATOM 1787 C C . THR A 1 231 ? -11.775 8.214 -49.757 1.00 32.59 231 THR A C 1
ATOM 1789 O O . THR A 1 231 ? -10.688 8.583 -50.190 1.00 32.59 231 THR A O 1
ATOM 1792 N N . ARG A 1 232 ? -12.324 7.036 -50.061 1.00 29.78 232 ARG A N 1
ATOM 1793 C CA . ARG A 1 232 ? -11.953 6.137 -51.154 1.00 29.78 232 ARG A CA 1
ATOM 1794 C C . ARG A 1 232 ? -12.940 6.393 -52.291 1.00 29.78 232 ARG A C 1
ATOM 1796 O O . ARG A 1 232 ? -14.134 6.215 -52.079 1.00 29.78 232 ARG A O 1
ATOM 1803 N N . ALA A 1 233 ? -12.472 6.744 -53.486 1.00 33.19 233 ALA A N 1
ATOM 1804 C CA . ALA A 1 233 ? -13.243 6.543 -54.711 1.00 33.19 233 ALA A CA 1
ATOM 1805 C C . ALA A 1 233 ? -12.316 6.374 -55.921 1.00 33.19 233 ALA A C 1
ATOM 1807 O O . ALA A 1 233 ? -11.432 7.175 -56.194 1.00 33.19 233 ALA A O 1
ATOM 1808 N N . ASN A 1 234 ? -12.555 5.251 -56.580 1.00 32.19 234 ASN A N 1
ATOM 1809 C CA . ASN A 1 234 ? -11.900 4.618 -57.711 1.00 32.19 234 ASN A CA 1
ATOM 1810 C C . ASN A 1 234 ? -12.157 5.355 -59.046 1.00 32.19 234 ASN A C 1
ATOM 1812 O O . ASN A 1 234 ? -13.263 5.861 -59.228 1.00 32.19 234 ASN A O 1
ATOM 1816 N N . ARG A 1 235 ? -11.206 5.310 -59.997 1.00 31.72 235 ARG A N 1
ATOM 1817 C CA . ARG A 1 235 ? -11.467 5.210 -61.456 1.00 31.72 235 ARG A CA 1
ATOM 1818 C C . ARG A 1 235 ? -10.194 4.857 -62.254 1.00 31.72 235 ARG A C 1
ATOM 1820 O O . ARG A 1 235 ? -9.344 5.695 -62.511 1.00 31.72 235 ARG A O 1
ATOM 1827 N N . SER A 1 236 ? -10.102 3.565 -62.577 1.00 28.81 236 SER A N 1
ATOM 1828 C CA . SER A 1 236 ? -9.792 2.951 -63.885 1.00 28.81 236 SER A CA 1
ATOM 1829 C C . SER A 1 236 ? -8.728 3.552 -64.831 1.00 28.81 236 SER A C 1
ATOM 1831 O O . SER A 1 236 ? -8.961 4.556 -65.493 1.00 28.81 236 SER A O 1
ATOM 1833 N N . SER A 1 237 ? -7.658 2.756 -64.991 1.00 28.36 237 SER A N 1
ATOM 1834 C CA . SER A 1 237 ? -7.029 2.272 -66.242 1.00 28.36 237 SER A CA 1
ATOM 1835 C C . SER A 1 237 ? -6.526 3.258 -67.305 1.00 28.36 237 SER A C 1
ATOM 1837 O O . SER A 1 237 ? -7.319 3.747 -68.098 1.00 28.36 237 SER A O 1
ATOM 1839 N N . THR A 1 238 ? -5.193 3.342 -67.433 1.00 30.02 238 THR A N 1
ATOM 1840 C CA . THR A 1 238 ? -4.420 3.042 -68.666 1.00 30.02 238 THR A CA 1
ATOM 1841 C C . THR A 1 238 ? -2.914 3.086 -68.350 1.00 30.02 238 THR A C 1
ATOM 1843 O O . THR A 1 238 ? -2.427 4.092 -67.847 1.00 30.02 238 THR A O 1
ATOM 1846 N N . MET A 1 239 ? -2.177 2.003 -68.629 1.00 30.23 239 MET A N 1
ATOM 1847 C CA . MET A 1 239 ? -0.714 2.032 -68.837 1.00 30.23 239 MET A CA 1
ATOM 1848 C C . MET A 1 239 ? -0.439 2.418 -70.305 1.00 30.23 239 MET A C 1
ATOM 1850 O O . MET A 1 239 ? -1.294 2.132 -71.148 1.00 30.23 239 MET A O 1
ATOM 1854 N N . PRO A 1 240 ? 0.706 3.047 -70.641 1.00 40.72 240 PRO A N 1
ATOM 1855 C CA . PRO A 1 240 ? 1.875 2.243 -71.028 1.00 40.72 240 PRO A CA 1
ATOM 1856 C C . PRO A 1 240 ? 3.257 2.795 -70.608 1.00 40.72 240 PRO A C 1
ATOM 1858 O O . PRO A 1 240 ? 3.456 3.985 -70.405 1.00 40.72 240 PRO A O 1
ATOM 1861 N N . HIS A 1 241 ? 4.199 1.849 -70.507 1.00 25.95 241 HIS A N 1
ATOM 1862 C CA . HIS A 1 241 ? 5.636 1.882 -70.831 1.00 25.95 241 HIS A CA 1
ATOM 1863 C C . HIS A 1 241 ? 6.414 3.219 -70.856 1.00 25.95 241 HIS A C 1
ATOM 1865 O O . HIS A 1 241 ? 6.173 4.073 -71.698 1.00 25.95 241 HIS A O 1
ATOM 1871 N N . SER A 1 242 ? 7.541 3.292 -70.133 1.00 25.62 242 SER A N 1
ATOM 1872 C CA . SER A 1 242 ? 8.895 3.006 -70.673 1.00 25.62 242 SER A CA 1
ATOM 1873 C C . SER A 1 242 ? 10.043 3.649 -69.862 1.00 25.62 242 SER A C 1
ATOM 1875 O O . SER A 1 242 ? 9.889 4.649 -69.175 1.00 25.62 242 SER A O 1
ATOM 1877 N N . HIS A 1 243 ? 11.176 2.948 -69.934 1.00 25.66 243 HIS A N 1
ATOM 1878 C CA . HIS A 1 243 ? 12.573 3.198 -69.560 1.00 25.66 243 HIS A CA 1
ATOM 1879 C C . HIS A 1 243 ? 13.069 4.570 -69.042 1.00 25.66 243 HIS A C 1
ATOM 1881 O O . HIS A 1 243 ? 12.967 5.582 -69.715 1.00 25.66 243 HIS A O 1
ATOM 1887 N N . GLY A 1 244 ? 13.805 4.503 -67.917 1.00 24.97 244 GLY A N 1
ATOM 1888 C CA . GLY A 1 244 ? 15.255 4.779 -67.823 1.00 24.97 244 GLY A CA 1
ATOM 1889 C C . GLY A 1 244 ? 15.789 6.210 -68.012 1.00 24.97 244 GLY A C 1
ATOM 1890 O O . GLY A 1 244 ? 15.611 6.798 -69.065 1.00 24.97 244 GLY A O 1
ATOM 1891 N N . ILE A 1 245 ? 16.594 6.689 -67.045 1.00 25.89 245 ILE A N 1
ATOM 1892 C CA . ILE A 1 245 ? 18.006 7.147 -67.177 1.00 25.89 245 ILE A CA 1
ATOM 1893 C C . ILE A 1 245 ? 18.439 7.951 -65.925 1.00 25.89 245 ILE A C 1
ATOM 1895 O O . ILE A 1 245 ? 17.642 8.597 -65.254 1.00 25.89 245 ILE A O 1
ATOM 1899 N N . ARG A 1 246 ? 19.727 7.804 -65.579 1.00 25.14 246 ARG A N 1
ATOM 1900 C CA . ARG A 1 246 ? 20.479 8.343 -64.427 1.00 25.14 246 ARG A CA 1
ATOM 1901 C C . ARG A 1 246 ? 20.899 9.822 -64.568 1.00 25.14 246 ARG A C 1
ATOM 1903 O O . ARG A 1 246 ? 21.153 10.244 -65.686 1.00 25.14 246 ARG A O 1
ATOM 1910 N N . ARG A 1 247 ? 21.249 10.405 -63.396 1.00 24.95 247 ARG A N 1
ATOM 1911 C CA . ARG A 1 247 ? 22.327 11.399 -63.095 1.00 24.95 247 ARG A CA 1
ATOM 1912 C C . ARG A 1 247 ? 22.149 12.809 -63.713 1.00 24.95 247 ARG A C 1
ATOM 1914 O O . ARG A 1 247 ? 21.530 12.944 -64.747 1.00 24.95 247 ARG A O 1
ATOM 1921 N N . ASP A 1 248 ? 22.578 13.926 -63.121 1.00 29.34 248 ASP A N 1
ATOM 1922 C CA . ASP A 1 248 ? 23.699 14.201 -62.215 1.00 29.34 248 ASP A CA 1
ATOM 1923 C C . ASP A 1 248 ? 23.446 15.414 -61.292 1.00 29.34 248 ASP A C 1
ATOM 1925 O O . ASP A 1 248 ? 22.527 16.207 -61.485 1.00 29.34 248 ASP A O 1
ATOM 1929 N N . ARG A 1 249 ? 24.325 15.543 -60.288 1.00 29.55 249 ARG A N 1
ATOM 1930 C CA . ARG A 1 249 ? 24.568 16.759 -59.494 1.00 29.55 249 ARG A CA 1
ATOM 1931 C C . ARG A 1 249 ? 24.907 17.956 -60.386 1.00 29.55 249 ARG A C 1
ATOM 1933 O O . ARG A 1 249 ? 25.704 17.802 -61.301 1.00 29.55 249 ARG A O 1
ATOM 1940 N N . CYS A 1 250 ? 24.524 19.149 -59.937 1.00 28.02 250 CYS A N 1
ATOM 1941 C CA . CYS A 1 250 ? 25.386 20.328 -60.025 1.00 28.02 250 CYS A CA 1
ATOM 1942 C C . CYS A 1 250 ? 25.348 21.084 -58.693 1.00 28.02 250 CYS A C 1
ATOM 1944 O O . CYS A 1 250 ? 24.294 21.481 -58.205 1.00 28.02 250 CYS A O 1
ATOM 1946 N N . THR A 1 251 ? 26.530 21.218 -58.106 1.00 35.81 251 THR A N 1
ATOM 1947 C CA . THR A 1 251 ? 26.908 22.198 -57.088 1.00 35.81 251 THR A CA 1
ATOM 1948 C C . THR A 1 251 ? 27.074 23.580 -57.705 1.00 35.81 251 THR A C 1
ATOM 1950 O O . THR A 1 251 ? 27.577 23.693 -58.823 1.00 35.81 251 THR A O 1
ATOM 1953 N N . SER A 1 252 ? 26.823 24.595 -56.889 1.00 39.69 252 SER A N 1
ATOM 1954 C CA . SER A 1 252 ? 27.722 25.733 -56.670 1.00 39.69 252 SER A CA 1
ATOM 1955 C C . SER A 1 252 ? 27.485 26.239 -55.256 1.00 39.69 252 SER A C 1
ATOM 1957 O O . SER A 1 252 ? 26.287 26.383 -54.922 1.00 39.69 252 SER A O 1
#

pLDDT: mean 70.99, std 25.5, range [24.14, 95.81]

Secondary structure (DSSP, 8-state):
---HHHHHHHHHHHHT--HHHHHHHHHTS-TT---------HHHHHHHHHHIIIII-------------TTTTTTHHHH--EEEPPHHHHHHHHHTT--TT-EEE-SHHHHHTHHHHH-B--EEEEEE-TTS-EEEEEEEE--B---PPP-S--HHHHHHHHHHHHHHHHHHIIIII---------------------------------------------------------------------------